Protein AF-A0A8H4QYK4-F1 (afdb_monomer_lite)

Structure (mmCIF, N/CA/C/O backbone):
data_AF-A0A8H4QYK4-F1
#
_entry.id   AF-A0A8H4QYK4-F1
#
loop_
_atom_site.group_PDB
_atom_site.id
_atom_site.type_symbol
_atom_site.label_atom_id
_atom_site.label_alt_id
_atom_site.label_comp_id
_atom_site.label_asym_id
_atom_site.label_entity_id
_atom_site.label_seq_id
_atom_site.pdbx_PDB_ins_code
_atom_site.Cartn_x
_atom_site.Cartn_y
_atom_site.Cartn_z
_atom_site.occupancy
_atom_site.B_iso_or_equiv
_atom_site.auth_seq_id
_atom_site.auth_comp_id
_atom_site.auth_asym_id
_atom_site.auth_atom_id
_atom_site.pdbx_PDB_model_num
ATOM 1 N N . MET A 1 1 ? 10.053 42.965 -12.849 1.00 41.22 1 MET A N 1
ATOM 2 C CA . MET A 1 1 ? 11.506 42.683 -12.877 1.00 41.22 1 MET A CA 1
ATOM 3 C C . MET A 1 1 ? 11.772 41.627 -13.941 1.00 41.22 1 MET A C 1
ATOM 5 O O . MET A 1 1 ? 11.514 40.454 -13.710 1.00 41.22 1 MET A O 1
ATOM 9 N N . ALA A 1 2 ? 12.168 42.058 -15.140 1.00 39.22 2 ALA A N 1
ATOM 10 C CA . ALA A 1 2 ? 12.397 41.191 -16.293 1.00 39.22 2 ALA A CA 1
ATOM 11 C C . ALA A 1 2 ? 13.896 40.881 -16.414 1.00 39.22 2 ALA A C 1
ATOM 13 O O . ALA A 1 2 ? 14.722 41.792 -16.437 1.00 39.22 2 ALA A O 1
ATOM 14 N N . ARG A 1 3 ? 14.243 39.590 -16.448 1.00 39.56 3 ARG A N 1
ATOM 15 C CA . ARG A 1 3 ? 15.618 39.102 -16.603 1.00 39.56 3 ARG A CA 1
ATOM 16 C C . ARG A 1 3 ? 16.115 39.411 -18.020 1.00 39.56 3 ARG A C 1
ATOM 18 O O . ARG A 1 3 ? 15.542 38.942 -18.999 1.00 39.56 3 ARG A O 1
ATOM 25 N N . SER A 1 4 ? 17.180 40.206 -18.085 1.00 35.50 4 SER A N 1
ATOM 26 C CA . SER A 1 4 ? 17.978 40.500 -19.276 1.00 35.50 4 SER A CA 1
ATOM 27 C C . SER A 1 4 ? 18.425 39.207 -19.974 1.00 35.50 4 SER A C 1
ATOM 29 O O . SER A 1 4 ? 19.002 38.322 -19.340 1.00 35.50 4 SER A O 1
ATOM 31 N N . LYS A 1 5 ? 18.128 39.086 -21.274 1.00 42.72 5 LYS A N 1
ATOM 32 C CA . LYS A 1 5 ? 18.658 38.030 -22.148 1.00 42.72 5 LYS A CA 1
ATOM 33 C C . LYS A 1 5 ? 20.103 38.380 -22.512 1.00 42.72 5 LYS A C 1
ATOM 35 O O . LYS A 1 5 ? 20.353 39.452 -23.054 1.00 42.72 5 LYS A O 1
ATOM 40 N N . ALA A 1 6 ? 21.028 37.463 -22.237 1.00 49.03 6 ALA A N 1
ATOM 41 C CA . ALA A 1 6 ? 22.419 37.547 -22.677 1.00 49.03 6 ALA A CA 1
ATOM 42 C C . ALA A 1 6 ? 22.519 37.626 -24.219 1.00 49.03 6 ALA A C 1
ATOM 44 O O . ALA A 1 6 ? 21.673 37.045 -24.911 1.00 49.03 6 ALA A O 1
ATOM 45 N N . PRO A 1 7 ? 23.527 38.326 -24.774 1.00 43.66 7 PRO A N 1
ATOM 46 C CA . PRO A 1 7 ? 23.655 38.502 -26.212 1.00 43.66 7 PRO A CA 1
ATOM 47 C C . PRO A 1 7 ? 24.101 37.193 -26.874 1.00 43.66 7 PRO A C 1
ATOM 49 O O . PRO A 1 7 ? 25.008 36.511 -26.400 1.00 43.66 7 PRO A O 1
ATOM 52 N N . LYS A 1 8 ? 23.441 36.844 -27.984 1.00 43.12 8 LYS A N 1
ATOM 53 C CA . LYS A 1 8 ? 23.870 35.761 -28.878 1.00 43.12 8 LYS A CA 1
ATOM 54 C C . LYS A 1 8 ? 25.282 36.065 -29.406 1.00 43.12 8 LYS A C 1
ATOM 56 O O . LYS A 1 8 ? 25.520 37.211 -29.786 1.00 43.12 8 LYS A O 1
ATOM 61 N N . PRO A 1 9 ? 26.183 35.072 -29.510 1.00 40.69 9 PRO A N 1
ATOM 62 C CA . PRO A 1 9 ? 27.437 35.260 -30.221 1.00 40.69 9 PRO A CA 1
ATOM 63 C C . PRO A 1 9 ? 27.135 35.486 -31.706 1.00 40.69 9 PRO A C 1
ATOM 65 O O . PRO A 1 9 ? 26.530 34.643 -32.369 1.00 40.69 9 PRO A O 1
ATOM 68 N N . SER A 1 10 ? 27.512 36.662 -32.203 1.00 44.22 10 SER A N 1
ATOM 69 C CA . SER A 1 10 ? 27.479 37.013 -33.618 1.00 44.22 10 SER A CA 1
ATOM 70 C C . SER A 1 10 ? 28.557 36.222 -34.355 1.00 44.22 10 SER A C 1
ATOM 72 O O . SER A 1 10 ? 29.749 36.415 -34.114 1.00 44.22 10 SER A O 1
ATOM 74 N N . ILE A 1 11 ? 28.135 35.333 -35.248 1.00 50.97 11 ILE A N 1
ATOM 75 C CA . ILE A 1 11 ? 29.013 34.719 -36.244 1.00 50.97 11 ILE A CA 1
ATOM 76 C C . ILE A 1 11 ? 29.298 35.800 -37.303 1.00 50.97 11 ILE A C 1
ATOM 78 O O . ILE A 1 11 ? 28.351 36.476 -37.712 1.00 50.97 11 ILE A O 1
ATOM 82 N N . PRO A 1 12 ? 30.554 36.012 -37.730 1.00 51.12 12 PRO A N 1
ATOM 83 C CA . PRO A 1 12 ? 30.848 36.927 -38.826 1.00 51.12 12 PRO A CA 1
ATOM 84 C C . PRO A 1 12 ? 30.167 36.436 -40.111 1.00 51.12 12 PRO A C 1
ATOM 86 O O . PRO A 1 12 ? 30.345 35.286 -40.510 1.00 51.12 12 PRO A O 1
ATOM 89 N N . GLU A 1 13 ? 29.371 37.304 -40.738 1.00 47.78 13 GLU A N 1
ATOM 90 C CA . GLU A 1 13 ? 28.798 37.048 -42.062 1.00 47.78 13 GLU A CA 1
ATOM 91 C C . GLU A 1 13 ? 29.928 36.821 -43.083 1.00 47.78 13 GLU A C 1
ATOM 93 O O . GLU A 1 13 ? 30.928 37.551 -43.058 1.00 47.78 13 GLU A O 1
ATOM 98 N N . PRO A 1 14 ? 29.809 35.821 -43.977 1.00 45.78 14 PRO A N 1
ATOM 99 C CA . PRO A 1 14 ? 30.818 35.592 -44.993 1.00 45.78 14 PRO A CA 1
ATOM 100 C C . PRO A 1 14 ? 30.799 36.758 -45.981 1.00 45.78 14 PRO A C 1
ATOM 102 O O . PRO A 1 14 ? 29.770 37.066 -46.584 1.00 45.78 14 PRO A O 1
ATOM 105 N N . LYS A 1 15 ? 31.950 37.416 -46.144 1.00 46.62 15 LYS A N 1
ATOM 106 C CA . LYS A 1 15 ? 32.156 38.397 -47.211 1.00 46.62 15 LYS A CA 1
ATOM 107 C C . LYS A 1 15 ? 32.054 37.685 -48.560 1.00 46.62 15 LYS A C 1
ATOM 109 O O . LYS A 1 15 ? 32.617 36.611 -48.743 1.00 46.62 15 LYS A O 1
ATOM 114 N N . ALA A 1 16 ? 31.326 38.300 -49.481 1.00 49.97 16 ALA A N 1
ATOM 115 C CA . ALA A 1 16 ? 30.835 37.703 -50.718 1.00 49.97 16 ALA A CA 1
ATOM 116 C C . ALA A 1 16 ? 31.882 37.481 -51.835 1.00 49.97 16 ALA A C 1
ATOM 118 O O . ALA A 1 16 ? 31.474 37.298 -52.974 1.00 49.97 16 ALA A O 1
ATOM 119 N N . ASP A 1 17 ? 33.190 37.454 -51.545 1.00 50.56 17 ASP A N 1
ATOM 120 C CA . ASP A 1 17 ? 34.243 37.449 -52.582 1.00 50.56 17 ASP A CA 1
ATOM 121 C C . ASP A 1 17 ? 35.418 36.477 -52.320 1.00 50.56 17 ASP A C 1
ATOM 123 O O . ASP A 1 17 ? 36.526 36.710 -52.796 1.00 50.56 17 ASP A O 1
ATOM 127 N N . ASP A 1 18 ? 35.204 35.361 -51.611 1.00 50.53 18 ASP A N 1
ATOM 128 C CA . ASP A 1 18 ? 36.202 34.278 -51.517 1.00 50.53 18 ASP A CA 1
ATOM 129 C C . ASP A 1 18 ? 35.752 33.042 -52.325 1.00 50.53 18 ASP A C 1
ATOM 131 O O . ASP A 1 18 ? 34.575 32.669 -52.276 1.00 50.53 18 ASP A O 1
ATOM 135 N N . PRO A 1 19 ? 36.644 32.382 -53.093 1.00 49.47 19 PRO A N 1
ATOM 136 C CA . PRO A 1 19 ? 36.258 31.321 -54.017 1.00 49.47 19 PRO A CA 1
ATOM 137 C C . PRO A 1 19 ? 35.654 30.127 -53.261 1.00 49.47 19 PRO A C 1
ATOM 139 O O . PRO A 1 19 ? 36.342 29.401 -52.547 1.00 49.47 19 PRO A O 1
ATOM 142 N N . LEU A 1 20 ? 34.355 29.906 -53.479 1.00 54.53 20 LEU A N 1
ATOM 143 C CA . LEU A 1 20 ? 33.480 28.883 -52.878 1.00 54.53 20 LEU A CA 1
ATOM 144 C C . LEU A 1 20 ? 33.893 27.411 -53.132 1.00 54.53 20 LEU A C 1
ATOM 146 O O . LEU A 1 20 ? 33.142 26.500 -52.802 1.00 54.53 20 LEU A O 1
ATOM 150 N N . PHE A 1 21 ? 35.072 27.150 -53.707 1.00 53.03 21 PHE A N 1
ATOM 151 C CA . PHE A 1 21 ? 35.500 25.822 -54.167 1.00 53.03 21 PHE A CA 1
ATOM 152 C C . PHE A 1 21 ? 36.972 25.502 -53.856 1.00 53.03 21 PHE A C 1
ATOM 154 O O . PHE A 1 21 ? 37.704 25.004 -54.709 1.00 53.03 21 PHE A O 1
ATOM 161 N N . THR A 1 22 ? 37.438 25.762 -52.636 1.00 66.31 22 THR A N 1
ATOM 162 C CA . THR A 1 22 ? 38.703 25.192 -52.138 1.00 66.31 22 THR A CA 1
ATOM 163 C C . THR A 1 22 ? 38.428 23.985 -51.243 1.00 66.31 22 THR A C 1
ATOM 165 O O . THR A 1 22 ? 37.544 24.009 -50.386 1.00 66.31 22 THR A O 1
ATOM 168 N N . GLN A 1 23 ? 39.196 22.909 -51.440 1.00 69.31 23 GLN A N 1
ATOM 169 C CA . GLN A 1 23 ? 39.072 21.639 -50.708 1.00 69.31 23 GLN A CA 1
ATOM 170 C C . GLN A 1 23 ? 39.085 21.831 -49.178 1.00 69.31 23 GLN A C 1
ATOM 172 O O . GLN A 1 23 ? 38.348 21.163 -48.457 1.00 69.31 23 GLN A O 1
ATOM 177 N N . GLU A 1 24 ? 39.842 22.814 -48.685 1.00 73.62 24 GLU A N 1
ATOM 178 C CA . GLU A 1 24 ? 39.927 23.150 -47.259 1.00 73.62 24 GLU A CA 1
ATOM 179 C C . GLU A 1 24 ? 38.617 23.692 -46.660 1.00 73.62 24 GLU A C 1
ATOM 181 O O . GLU A 1 24 ? 38.326 23.433 -45.489 1.00 73.62 24 GLU A O 1
ATOM 186 N N . ASN A 1 25 ? 37.808 24.421 -47.437 1.00 71.75 25 ASN A N 1
ATOM 187 C CA . ASN A 1 25 ? 36.518 24.938 -46.971 1.00 71.75 25 ASN A CA 1
ATOM 188 C C . ASN A 1 25 ? 35.479 23.813 -46.869 1.00 71.75 25 ASN A C 1
ATOM 190 O O . ASN A 1 25 ? 34.761 23.746 -45.871 1.00 71.75 25 ASN A O 1
ATOM 194 N N . PHE A 1 26 ? 35.488 22.863 -47.812 1.00 75.81 26 PHE A N 1
ATOM 195 C CA . PHE A 1 26 ? 34.673 21.648 -47.722 1.00 75.81 26 PHE A CA 1
ATOM 196 C C . PHE A 1 26 ? 35.074 20.769 -46.537 1.00 75.81 26 PHE A C 1
ATOM 198 O O . PHE A 1 26 ? 34.210 20.271 -45.823 1.00 75.81 26 PHE A O 1
ATOM 205 N N . GLU A 1 27 ? 36.371 20.599 -46.266 1.00 79.69 27 GLU A N 1
ATOM 206 C CA . GLU A 1 27 ? 36.822 19.829 -45.102 1.00 79.69 27 GLU A CA 1
ATOM 207 C C . GLU A 1 27 ? 36.423 20.480 -43.772 1.00 79.69 27 GLU A C 1
ATOM 209 O O . GLU A 1 27 ? 36.066 19.776 -42.822 1.00 79.69 27 GLU A O 1
ATOM 214 N N . LYS A 1 28 ? 36.457 21.816 -43.685 1.00 79.69 28 LYS A N 1
ATOM 215 C CA . LYS A 1 28 ? 35.982 22.552 -42.503 1.00 79.69 28 LYS A CA 1
ATOM 216 C C . LYS A 1 28 ? 34.470 22.440 -42.334 1.00 79.69 28 LYS A C 1
ATOM 218 O O . LYS A 1 28 ? 34.018 22.195 -41.217 1.00 79.69 28 LYS A O 1
ATOM 223 N N . GLU A 1 29 ? 33.701 22.559 -43.413 1.00 77.12 29 GLU A N 1
ATOM 224 C CA . GLU A 1 29 ? 32.245 22.412 -43.379 1.00 77.12 29 GLU A CA 1
ATOM 225 C C . GLU A 1 29 ? 31.829 20.976 -43.032 1.00 77.12 29 GLU A C 1
ATOM 227 O O . GLU A 1 29 ? 30.993 20.777 -42.155 1.00 77.12 29 GLU A O 1
ATOM 232 N N . LEU A 1 30 ? 32.484 19.960 -43.602 1.00 79.06 30 LEU A N 1
ATOM 233 C CA . LEU A 1 30 ? 32.254 18.554 -43.258 1.00 79.06 30 LEU A CA 1
ATOM 234 C C . LEU A 1 30 ? 32.609 18.251 -41.801 1.00 79.06 30 LEU A C 1
ATOM 236 O O . LEU A 1 30 ? 31.862 17.541 -41.133 1.00 79.06 30 LEU A O 1
ATOM 240 N N . LYS A 1 31 ? 33.709 18.806 -41.274 1.00 81.06 31 LYS A N 1
ATOM 241 C CA . LYS A 1 31 ? 34.058 18.672 -39.850 1.00 81.06 31 LYS A CA 1
ATOM 242 C C . LYS A 1 31 ? 33.040 19.368 -38.947 1.00 81.06 31 LYS A C 1
ATOM 244 O O . LYS A 1 31 ? 32.688 18.794 -37.921 1.00 81.06 31 LYS A O 1
ATOM 249 N N . ALA A 1 32 ? 32.541 20.545 -39.329 1.00 81.00 32 ALA A N 1
ATOM 250 C CA . ALA A 1 32 ? 31.518 21.276 -38.579 1.00 81.00 32 ALA A CA 1
ATOM 251 C C . ALA A 1 32 ? 30.142 20.582 -38.625 1.00 81.00 32 ALA A C 1
ATOM 253 O O . ALA A 1 32 ? 29.430 20.526 -37.623 1.00 81.00 32 ALA A O 1
ATOM 254 N N . LEU A 1 33 ? 29.771 19.999 -39.767 1.00 78.12 33 LEU A N 1
ATOM 255 C CA . LEU A 1 33 ? 28.561 19.191 -39.914 1.00 78.12 33 LEU A CA 1
ATOM 256 C C . LEU A 1 33 ? 28.686 17.864 -39.162 1.00 78.12 33 LEU A C 1
ATOM 258 O O . LEU A 1 33 ? 27.735 17.457 -38.505 1.00 78.12 33 LEU A O 1
ATOM 262 N N . ALA A 1 34 ? 29.857 17.224 -39.184 1.00 75.06 34 ALA A N 1
ATOM 263 C CA . ALA A 1 34 ? 30.127 16.014 -38.414 1.00 75.06 34 ALA A CA 1
ATOM 264 C C . ALA A 1 34 ? 30.137 16.283 -36.903 1.00 75.06 34 ALA A C 1
ATOM 266 O O . ALA A 1 34 ? 29.598 15.479 -36.147 1.00 75.06 34 ALA A O 1
ATOM 267 N N . SER A 1 35 ? 30.697 17.410 -36.445 1.00 71.56 35 SER A N 1
ATOM 268 C CA . SER A 1 35 ? 30.651 17.792 -35.030 1.00 71.56 35 SER A CA 1
ATOM 269 C C . SER A 1 35 ? 29.225 18.111 -34.590 1.00 71.56 35 SER A C 1
ATOM 271 O O . SER A 1 35 ? 28.793 17.610 -33.558 1.00 71.56 35 SER A O 1
ATOM 273 N N . LYS A 1 36 ? 28.460 18.847 -35.406 1.00 70.69 36 LYS A N 1
ATOM 274 C CA . LYS A 1 36 ? 27.049 19.145 -35.131 1.00 70.69 36 LYS A CA 1
ATOM 275 C C . LYS A 1 36 ? 26.182 17.884 -35.144 1.00 70.69 36 LYS A C 1
ATOM 277 O O . LYS A 1 36 ? 25.372 17.696 -34.244 1.00 70.69 36 LYS A O 1
ATOM 282 N N . ALA A 1 37 ? 26.395 16.983 -36.102 1.00 67.75 37 ALA A N 1
ATOM 283 C CA . ALA A 1 37 ? 25.721 15.689 -36.147 1.00 67.75 37 ALA A CA 1
ATOM 284 C C . ALA A 1 37 ? 26.088 14.825 -34.932 1.00 67.75 37 ALA A C 1
ATOM 286 O O . ALA A 1 37 ? 25.215 14.184 -34.355 1.00 67.75 37 ALA A O 1
ATOM 287 N N . LYS A 1 38 ? 27.352 14.837 -34.492 1.00 69.81 38 LYS A N 1
ATOM 288 C CA . LYS A 1 38 ? 27.809 14.106 -33.302 1.00 69.81 38 LYS A CA 1
ATOM 289 C C . LYS A 1 38 ? 27.215 14.670 -32.010 1.00 69.81 38 LYS A C 1
ATOM 291 O O . LYS A 1 38 ? 26.812 13.888 -31.155 1.00 69.81 38 LYS A O 1
ATOM 296 N N . GLU A 1 39 ? 27.125 15.990 -31.875 1.00 73.56 39 GLU A N 1
ATOM 297 C CA . GLU A 1 39 ? 26.475 16.649 -30.736 1.00 73.56 39 GLU A CA 1
ATOM 298 C C . GLU A 1 39 ? 24.965 16.391 -30.709 1.00 73.56 39 GLU A C 1
ATOM 300 O O . GLU A 1 39 ? 24.433 16.017 -29.665 1.00 73.56 39 GLU A O 1
ATOM 305 N N . GLU A 1 40 ? 24.275 16.504 -31.850 1.00 68.81 40 GLU A N 1
ATOM 306 C CA . GLU A 1 40 ? 22.848 16.166 -31.950 1.00 68.81 40 GLU A CA 1
ATOM 307 C C . GLU A 1 40 ? 22.593 14.677 -31.663 1.00 68.81 40 GLU A C 1
ATOM 309 O O . GLU A 1 40 ? 21.604 14.338 -31.013 1.00 68.81 40 GLU A O 1
ATOM 314 N N . THR A 1 41 ? 23.506 13.792 -32.076 1.00 79.31 41 THR A N 1
ATOM 315 C CA . THR A 1 41 ? 23.428 12.348 -31.798 1.00 79.31 41 THR A CA 1
ATOM 316 C C . THR A 1 41 ? 23.665 12.044 -30.319 1.00 79.31 41 THR A C 1
ATOM 318 O O . THR A 1 41 ? 22.892 11.302 -29.718 1.00 79.31 41 THR A O 1
ATOM 321 N N . TRP A 1 42 ? 24.685 12.648 -29.700 1.00 82.44 42 TRP A N 1
ATOM 322 C CA . TRP A 1 42 ? 24.981 12.447 -28.278 1.00 82.44 42 TRP A CA 1
ATOM 323 C C . TRP A 1 42 ? 23.896 13.037 -27.375 1.00 82.44 42 TRP A C 1
ATOM 325 O O . TRP A 1 42 ? 23.488 12.397 -26.409 1.00 82.44 42 TRP A O 1
ATOM 335 N N . GLY A 1 43 ? 23.385 14.226 -27.710 1.00 83.00 43 GLY A N 1
ATOM 336 C CA . GLY A 1 43 ? 22.289 14.859 -26.982 1.00 83.00 43 GLY A CA 1
ATOM 337 C C . GLY A 1 43 ? 21.017 14.013 -27.015 1.00 83.00 43 GLY A C 1
ATOM 338 O O . GLY A 1 43 ? 20.430 13.763 -25.965 1.00 83.00 43 GLY A O 1
ATOM 339 N N . ARG A 1 44 ? 20.623 13.509 -28.194 1.00 84.25 44 ARG A N 1
ATOM 340 C CA . ARG A 1 44 ? 19.465 12.608 -28.327 1.00 84.25 44 ARG A CA 1
ATOM 341 C C . ARG A 1 44 ? 19.661 11.308 -27.552 1.00 84.25 44 ARG A C 1
ATOM 343 O O . ARG A 1 44 ? 18.799 10.963 -26.747 1.00 84.25 44 ARG A O 1
ATOM 350 N N . TRP A 1 45 ? 20.816 10.666 -27.704 1.00 86.06 45 TRP A N 1
ATOM 351 C CA . TRP A 1 45 ? 21.166 9.463 -26.949 1.00 86.06 45 TRP A CA 1
ATOM 352 C C . TRP A 1 45 ? 21.072 9.694 -25.433 1.00 86.06 45 TRP A C 1
ATOM 354 O O . TRP A 1 45 ? 20.368 8.966 -24.737 1.00 86.06 45 TRP A O 1
ATOM 364 N N . ALA A 1 46 ? 21.683 10.764 -24.914 1.00 87.44 46 ALA A N 1
ATOM 365 C CA . ALA A 1 46 ? 21.648 11.081 -23.488 1.00 87.44 46 ALA A CA 1
ATOM 366 C C . ALA A 1 46 ? 20.217 11.335 -22.990 1.00 87.44 46 ALA A C 1
ATOM 368 O O . ALA A 1 46 ? 19.856 10.893 -21.898 1.00 87.44 46 ALA A O 1
ATOM 369 N N . THR A 1 47 ? 19.380 12.007 -23.790 1.00 88.38 47 THR A N 1
ATOM 370 C CA . THR A 1 47 ? 17.969 12.213 -23.436 1.00 88.38 47 THR A CA 1
ATOM 371 C C . THR A 1 47 ? 17.167 10.916 -23.421 1.00 88.38 47 THR A C 1
ATOM 373 O O . THR A 1 47 ? 16.354 10.729 -22.520 1.00 88.38 47 THR A O 1
ATOM 376 N N . GLU A 1 48 ? 17.403 9.999 -24.359 1.00 87.88 48 GLU A N 1
ATOM 377 C CA . GLU A 1 48 ? 16.726 8.699 -24.398 1.00 87.88 48 GLU A CA 1
ATOM 378 C C . GLU A 1 48 ? 17.111 7.840 -23.190 1.00 87.88 48 GLU A C 1
ATOM 380 O O . GLU A 1 48 ? 16.228 7.354 -22.480 1.00 87.88 48 GLU A O 1
ATOM 385 N N . GLN A 1 49 ? 18.407 7.754 -22.875 1.00 88.38 49 GLN A N 1
ATOM 386 C CA . GLN A 1 49 ? 18.898 7.041 -21.692 1.00 88.38 49 GLN A CA 1
ATOM 387 C C . GLN A 1 49 ? 18.350 7.659 -20.393 1.00 88.38 49 GLN A C 1
ATOM 389 O O . GLN A 1 49 ? 17.881 6.945 -19.504 1.00 88.38 49 GLN A O 1
ATOM 394 N N . ALA A 1 50 ? 18.323 8.993 -20.289 1.00 90.25 50 ALA A N 1
ATOM 395 C CA . ALA A 1 50 ? 17.744 9.680 -19.136 1.00 90.25 50 ALA A CA 1
ATOM 396 C C . ALA A 1 50 ? 16.241 9.390 -18.984 1.00 90.25 50 ALA A C 1
ATOM 398 O O . ALA A 1 50 ? 15.771 9.145 -17.874 1.00 90.25 50 ALA A O 1
ATOM 399 N N . LEU A 1 51 ? 15.480 9.369 -20.083 1.00 91.75 51 LEU A N 1
ATOM 400 C CA . LEU A 1 51 ? 14.054 9.038 -20.057 1.00 91.75 51 LEU A CA 1
ATOM 401 C C . LEU A 1 51 ? 13.803 7.591 -19.615 1.00 91.75 51 LEU A C 1
ATOM 403 O O . LEU A 1 51 ? 12.858 7.345 -18.862 1.00 91.75 51 LEU A O 1
ATOM 407 N N . VAL A 1 52 ? 14.635 6.645 -20.055 1.00 91.38 52 VAL A N 1
ATOM 408 C CA . VAL A 1 52 ? 14.581 5.238 -19.629 1.00 91.38 52 VAL A CA 1
ATOM 409 C C . VAL A 1 52 ? 14.828 5.114 -18.121 1.00 91.38 52 VAL A C 1
ATOM 411 O O . VAL A 1 52 ? 14.043 4.472 -17.414 1.00 91.38 52 VAL A O 1
ATOM 414 N N . LEU A 1 53 ? 15.849 5.803 -17.602 1.00 92.75 53 LEU A N 1
ATOM 415 C CA . LEU A 1 53 ? 16.158 5.822 -16.171 1.00 92.75 53 LEU A CA 1
ATOM 416 C C . LEU A 1 53 ? 15.050 6.483 -15.345 1.00 92.75 53 LEU A C 1
ATOM 418 O O . LEU A 1 53 ? 14.638 5.921 -14.334 1.00 92.75 53 LEU A O 1
ATOM 422 N N . ILE A 1 54 ? 14.515 7.627 -15.784 1.00 94.44 54 ILE A N 1
ATOM 423 C CA . ILE A 1 54 ? 13.424 8.326 -15.086 1.00 94.44 54 ILE A CA 1
ATOM 424 C C . ILE A 1 54 ? 12.174 7.445 -15.011 1.00 94.44 54 ILE A C 1
ATOM 426 O O . ILE A 1 54 ? 11.557 7.345 -13.949 1.00 94.44 54 ILE A O 1
ATOM 430 N N . LYS A 1 55 ? 11.799 6.778 -16.110 1.00 94.25 55 LYS A N 1
ATOM 431 C CA . LYS A 1 55 ? 10.643 5.866 -16.130 1.00 94.25 55 LYS A CA 1
ATOM 432 C C . LYS A 1 55 ? 10.831 4.694 -15.171 1.00 94.25 55 LYS A C 1
ATOM 434 O O . LYS A 1 55 ? 9.926 4.400 -14.392 1.00 94.25 55 LYS A O 1
ATOM 439 N N . SER A 1 56 ? 12.005 4.068 -15.205 1.00 94.62 56 SER A N 1
ATOM 440 C CA . SER A 1 56 ? 12.350 2.934 -14.341 1.00 94.62 56 SER A CA 1
ATOM 441 C C . SER A 1 56 ? 12.372 3.336 -12.867 1.00 94.62 56 SER A C 1
ATOM 443 O O . SER A 1 56 ? 11.740 2.686 -12.037 1.00 94.62 56 SER A O 1
ATOM 445 N N . ALA A 1 57 ? 13.017 4.461 -12.550 1.00 96.00 57 ALA A N 1
ATOM 446 C CA . ALA A 1 57 ? 13.059 5.019 -11.204 1.00 96.00 57 ALA A CA 1
ATOM 447 C C . ALA A 1 57 ? 11.657 5.375 -10.696 1.00 96.00 57 ALA A C 1
ATOM 449 O O . ALA A 1 57 ? 11.329 5.076 -9.555 1.00 96.00 57 ALA A O 1
ATOM 450 N N . THR A 1 58 ? 10.800 5.955 -11.542 1.00 96.31 58 THR A N 1
ATOM 451 C CA . THR A 1 58 ? 9.417 6.287 -11.166 1.00 96.31 58 THR A CA 1
ATOM 452 C C . THR A 1 58 ? 8.626 5.030 -10.811 1.00 96.31 58 THR A C 1
ATOM 454 O O . THR A 1 58 ? 8.016 4.981 -9.747 1.00 96.31 58 THR A O 1
ATOM 457 N N . LEU A 1 59 ? 8.666 3.992 -11.655 1.00 96.38 59 LEU A N 1
ATOM 458 C CA . LEU A 1 59 ? 7.968 2.728 -11.391 1.00 96.38 59 LEU A CA 1
ATOM 459 C C . LEU A 1 59 ? 8.448 2.050 -10.105 1.00 96.38 59 LEU A C 1
ATOM 461 O O . LEU A 1 59 ? 7.624 1.618 -9.299 1.00 96.38 59 LEU A O 1
ATOM 465 N N . LEU A 1 60 ? 9.766 1.975 -9.901 1.00 97.12 60 LEU A N 1
ATOM 466 C CA . LEU A 1 60 ? 10.338 1.368 -8.699 1.00 97.12 60 LEU A CA 1
ATOM 467 C C . LEU A 1 60 ? 10.008 2.175 -7.444 1.00 97.12 60 LEU A C 1
ATOM 469 O O . LEU A 1 60 ? 9.650 1.575 -6.438 1.00 97.12 60 LEU A O 1
ATOM 473 N N . SER A 1 61 ? 10.060 3.507 -7.508 1.00 97.81 61 SER A N 1
ATOM 474 C CA . SER A 1 61 ? 9.666 4.371 -6.392 1.00 97.81 61 SER A CA 1
ATOM 475 C C . SER A 1 61 ? 8.193 4.195 -6.036 1.00 97.81 61 SER A C 1
ATOM 477 O O . SER A 1 61 ? 7.868 4.054 -4.862 1.00 97.81 61 SER A O 1
ATOM 479 N N . LEU A 1 62 ? 7.294 4.144 -7.026 1.00 97.94 62 LEU A N 1
ATOM 480 C CA . LEU A 1 62 ? 5.869 3.910 -6.772 1.00 97.94 62 LEU A CA 1
ATOM 481 C C . LEU A 1 62 ? 5.627 2.548 -6.123 1.00 97.94 62 LEU A C 1
ATOM 483 O O . LEU A 1 62 ? 4.856 2.461 -5.171 1.00 97.94 62 LEU A O 1
ATOM 487 N N . ALA A 1 63 ? 6.285 1.497 -6.613 1.00 97.81 63 ALA A N 1
ATOM 488 C CA . ALA A 1 63 ? 6.187 0.166 -6.026 1.00 97.81 63 ALA A CA 1
ATOM 489 C C . ALA A 1 63 ? 6.754 0.132 -4.596 1.00 97.81 63 ALA A C 1
ATOM 491 O O . ALA A 1 63 ? 6.124 -0.438 -3.711 1.00 97.81 63 ALA A O 1
ATOM 492 N N . ALA A 1 64 ? 7.889 0.792 -4.358 1.00 98.06 64 ALA A N 1
ATOM 493 C CA . ALA A 1 64 ? 8.537 0.865 -3.052 1.00 98.06 64 ALA A CA 1
ATOM 494 C C . ALA A 1 64 ? 7.684 1.600 -2.012 1.00 98.06 64 ALA A C 1
ATOM 496 O O . ALA A 1 64 ? 7.526 1.113 -0.896 1.00 98.06 64 ALA A O 1
ATOM 497 N N . ILE A 1 65 ? 7.070 2.728 -2.384 1.00 98.06 65 ILE A N 1
ATOM 498 C CA . ILE A 1 65 ? 6.132 3.439 -1.503 1.00 98.06 65 ILE A CA 1
ATOM 499 C C . ILE A 1 65 ? 4.921 2.543 -1.204 1.00 98.06 65 ILE A C 1
ATOM 501 O O . ILE A 1 65 ? 4.509 2.432 -0.051 1.00 98.06 65 ILE A O 1
ATOM 505 N N . TYR A 1 66 ? 4.381 1.856 -2.219 1.00 97.75 66 TYR A N 1
ATOM 506 C CA . TYR A 1 66 ? 3.257 0.933 -2.033 1.00 97.75 66 TYR A CA 1
ATOM 507 C C . TYR A 1 66 ? 3.610 -0.231 -1.090 1.00 97.75 66 TYR A C 1
ATOM 509 O O . TYR A 1 66 ? 2.749 -0.680 -0.343 1.00 97.75 66 TYR A O 1
ATOM 517 N N . SER A 1 67 ? 4.870 -0.677 -1.062 1.00 97.50 67 SER A N 1
ATOM 518 C CA . SER A 1 67 ?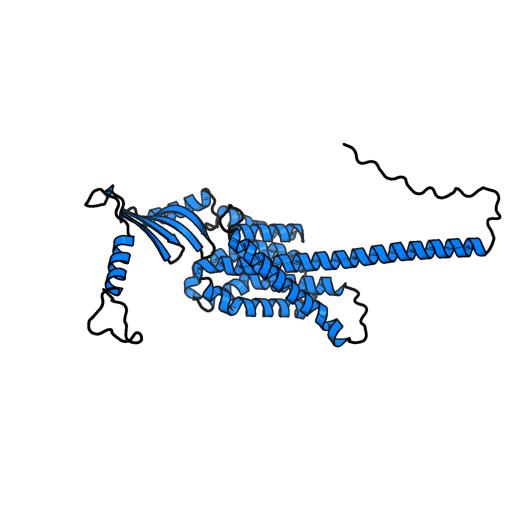 5.379 -1.683 -0.115 1.00 97.50 67 SER A CA 1
ATOM 519 C C . SER A 1 67 ? 5.071 -1.323 1.338 1.00 97.50 67 SER A C 1
ATOM 521 O O . SER A 1 67 ? 4.450 -2.099 2.068 1.00 97.50 67 SER A O 1
ATOM 523 N N . ASN A 1 68 ? 5.418 -0.095 1.730 1.00 96.81 68 ASN A N 1
ATOM 524 C CA . ASN A 1 68 ? 5.163 0.411 3.078 1.00 96.81 68 ASN A CA 1
ATOM 525 C C . ASN A 1 68 ? 3.667 0.598 3.333 1.00 96.81 68 ASN A C 1
ATOM 527 O O . ASN A 1 68 ? 3.168 0.229 4.394 1.00 96.81 68 ASN A O 1
ATOM 531 N N . VAL A 1 69 ? 2.928 1.109 2.343 1.00 96.25 69 VAL A N 1
ATOM 532 C CA . VAL A 1 69 ? 1.469 1.278 2.437 1.00 96.25 69 VAL A CA 1
ATOM 533 C C . VAL A 1 69 ? 0.759 -0.071 2.600 1.00 96.25 69 VAL A C 1
ATOM 535 O O . VAL A 1 69 ? -0.199 -0.160 3.366 1.00 96.25 69 VAL A O 1
ATOM 538 N N . SER A 1 70 ? 1.247 -1.134 1.956 1.00 96.44 70 SER A N 1
ATOM 539 C CA . SER A 1 70 ? 0.728 -2.500 2.097 1.00 96.44 70 SER A CA 1
ATOM 540 C C . SER A 1 70 ? 0.857 -2.995 3.540 1.00 96.44 70 SER A C 1
ATOM 542 O O . SER A 1 70 ? -0.144 -3.375 4.151 1.00 96.44 70 SER A O 1
ATOM 544 N N . GLN A 1 71 ? 2.053 -2.902 4.137 1.00 94.31 71 GLN A N 1
ATOM 545 C CA . GLN A 1 71 ? 2.253 -3.277 5.545 1.00 94.31 71 GLN A CA 1
ATOM 546 C C . GLN A 1 71 ? 1.418 -2.425 6.497 1.00 94.31 71 GLN A C 1
ATOM 548 O O . GLN A 1 71 ? 0.781 -2.944 7.416 1.00 94.31 71 GLN A O 1
ATOM 553 N N . LEU A 1 72 ? 1.397 -1.115 6.260 1.00 93.12 72 LEU A N 1
ATOM 554 C CA . LEU A 1 72 ? 0.622 -0.177 7.051 1.00 93.12 72 LEU A CA 1
ATOM 555 C C . LEU A 1 72 ? -0.874 -0.520 7.001 1.00 93.12 72 LEU A C 1
ATOM 557 O O . LEU A 1 72 ? -1.558 -0.422 8.014 1.00 93.12 72 LEU A O 1
ATOM 561 N N . THR A 1 73 ? -1.391 -0.962 5.856 1.00 93.88 73 THR A N 1
ATOM 562 C CA . THR A 1 73 ? -2.808 -1.323 5.691 1.00 93.88 73 THR A CA 1
ATOM 563 C C . THR A 1 73 ? -3.167 -2.642 6.380 1.00 93.88 73 THR A C 1
ATOM 565 O O . THR A 1 73 ? -4.314 -2.846 6.770 1.00 93.88 73 THR A O 1
ATOM 568 N N . LEU A 1 74 ? -2.181 -3.510 6.611 1.00 92.62 74 LEU A N 1
ATOM 569 C CA . LEU A 1 74 ? -2.335 -4.761 7.358 1.00 92.62 74 LEU A CA 1
ATOM 570 C C . LEU A 1 74 ? -2.210 -4.588 8.878 1.00 92.62 74 LEU A C 1
ATOM 572 O O . LEU A 1 74 ? -2.730 -5.426 9.624 1.00 92.62 74 LEU A O 1
ATOM 576 N N . SER A 1 75 ? -1.550 -3.519 9.340 1.00 88.69 75 SER A N 1
ATOM 577 C CA . SER A 1 75 ? -1.274 -3.306 10.764 1.00 88.69 75 SER A CA 1
ATOM 578 C C . SER A 1 75 ? -2.520 -3.282 11.660 1.00 88.69 75 SER A C 1
ATOM 580 O O . SER A 1 75 ? -2.447 -3.912 12.714 1.00 88.69 75 SER A O 1
ATOM 582 N N . PRO A 1 76 ? -3.684 -2.731 11.254 1.00 88.06 76 PRO A N 1
ATOM 583 C CA . PRO A 1 76 ? -4.841 -2.681 12.147 1.00 88.06 76 PRO A CA 1
ATOM 584 C C . PRO A 1 76 ? -5.514 -4.029 12.422 1.00 88.06 76 PRO A C 1
ATOM 586 O O . PRO A 1 76 ? -6.328 -4.148 13.333 1.00 88.06 76 PRO A O 1
ATOM 589 N N . ILE A 1 77 ? -5.232 -5.037 11.593 1.00 88.69 77 ILE A N 1
ATOM 590 C CA . ILE A 1 77 ? -5.886 -6.352 11.656 1.00 88.69 77 ILE A CA 1
ATOM 591 C C . ILE A 1 77 ? -4.946 -7.395 12.241 1.00 88.69 77 ILE A C 1
ATOM 593 O O . ILE A 1 77 ? -5.365 -8.243 13.024 1.00 88.69 77 ILE A O 1
ATOM 597 N N . TYR A 1 78 ? -3.679 -7.354 11.833 1.00 89.62 78 TYR A N 1
ATOM 598 C CA . TYR A 1 78 ? -2.698 -8.362 12.222 1.00 89.62 78 TYR A CA 1
ATOM 599 C C . TYR A 1 78 ? -1.617 -7.819 13.153 1.00 89.62 78 TYR A C 1
ATOM 601 O O . TYR A 1 78 ? -0.885 -8.607 13.738 1.00 89.62 78 TYR A O 1
ATOM 609 N N . GLY A 1 79 ? -1.502 -6.500 13.309 1.00 87.88 79 GLY A N 1
ATOM 610 C CA . GLY A 1 79 ? -0.369 -5.850 13.959 1.00 87.88 79 GLY A CA 1
ATOM 611 C C . GLY A 1 79 ? 0.832 -5.679 13.023 1.00 87.88 79 GLY A C 1
ATOM 612 O O . GLY A 1 79 ? 0.970 -6.357 12.002 1.00 87.88 79 GLY A O 1
ATOM 613 N N . SER A 1 80 ? 1.738 -4.771 13.387 1.00 85.81 80 SER A N 1
ATOM 614 C CA . SER A 1 80 ? 2.962 -4.491 12.619 1.00 85.81 80 SER A CA 1
ATOM 615 C C . SER A 1 80 ? 3.958 -5.656 12.635 1.00 85.81 80 SER A C 1
ATOM 617 O O . SER A 1 80 ? 4.630 -5.918 11.636 1.00 85.81 80 SER A O 1
ATOM 619 N N . ILE A 1 81 ? 4.038 -6.396 13.749 1.00 87.88 81 ILE A N 1
ATOM 620 C CA . ILE A 1 81 ? 4.961 -7.530 13.868 1.00 87.88 81 ILE A CA 1
ATOM 621 C C . ILE A 1 81 ? 4.545 -8.646 12.902 1.00 87.88 81 ILE A C 1
ATOM 623 O O . ILE A 1 81 ? 5.341 -8.956 12.020 1.00 87.88 81 ILE A O 1
ATOM 627 N N . PRO A 1 82 ? 3.323 -9.216 12.952 1.00 89.62 82 PRO A N 1
ATOM 628 C CA . PRO A 1 82 ? 2.972 -10.310 12.047 1.00 89.62 82 PRO A CA 1
ATOM 629 C C . PRO A 1 82 ? 2.956 -9.899 10.571 1.00 89.62 82 PRO A C 1
ATOM 631 O O . PRO A 1 82 ? 3.346 -10.696 9.718 1.00 89.62 82 PRO A O 1
ATOM 634 N N . ALA A 1 83 ? 2.594 -8.647 10.268 1.00 89.69 83 ALA A N 1
ATOM 635 C CA . ALA A 1 83 ? 2.638 -8.121 8.905 1.00 89.69 83 ALA A CA 1
ATOM 636 C C . ALA A 1 83 ? 4.059 -8.087 8.313 1.00 89.69 83 ALA A C 1
ATOM 638 O O . ALA A 1 83 ? 4.229 -8.327 7.121 1.00 89.69 83 ALA A O 1
ATOM 639 N N . SER A 1 84 ? 5.092 -7.853 9.128 1.00 90.81 84 SER A N 1
ATOM 640 C CA . SER A 1 84 ? 6.470 -7.690 8.643 1.00 90.81 84 SER A CA 1
ATOM 641 C C . SER A 1 84 ? 7.266 -8.999 8.506 1.00 90.81 84 SER A C 1
ATOM 643 O O . SER A 1 84 ? 8.204 -9.046 7.705 1.00 90.81 84 SER A O 1
ATOM 645 N N . ILE A 1 85 ? 6.885 -10.084 9.205 1.00 92.94 85 ILE A N 1
ATOM 646 C CA . ILE A 1 85 ? 7.654 -11.354 9.269 1.00 92.94 85 ILE A CA 1
ATOM 647 C C . ILE A 1 85 ? 8.013 -11.895 7.877 1.00 92.94 85 ILE A C 1
ATOM 649 O O . ILE A 1 85 ? 9.161 -12.268 7.614 1.00 92.94 85 ILE A O 1
ATOM 653 N N . TRP A 1 86 ? 7.022 -11.970 6.988 1.00 94.25 86 TRP A N 1
ATOM 654 C CA . TRP A 1 86 ? 7.175 -12.562 5.655 1.00 94.25 86 TRP A CA 1
ATOM 655 C C . TRP A 1 86 ? 7.248 -11.528 4.536 1.00 94.25 86 TRP A C 1
ATOM 657 O O . TRP A 1 86 ? 7.654 -11.877 3.427 1.00 94.25 86 TRP A O 1
ATOM 667 N N . HIS A 1 87 ? 6.926 -10.266 4.819 1.00 95.06 87 HIS A N 1
ATOM 668 C CA . HIS A 1 87 ? 6.824 -9.219 3.810 1.00 95.06 87 HIS A CA 1
ATOM 669 C C . HIS A 1 87 ? 8.123 -9.038 3.017 1.00 95.06 87 HIS A C 1
ATOM 671 O O . HIS A 1 87 ? 8.115 -9.127 1.795 1.00 95.06 87 HIS A O 1
ATOM 677 N N . SER A 1 88 ? 9.268 -8.885 3.694 1.00 94.56 88 SER A N 1
ATOM 678 C CA . SER A 1 88 ? 10.566 -8.685 3.023 1.00 94.56 88 SER A CA 1
ATOM 679 C C . SER A 1 88 ? 10.925 -9.843 2.076 1.00 94.56 88 SER A C 1
ATOM 681 O O . SER A 1 88 ? 11.393 -9.632 0.955 1.00 94.56 88 SER A O 1
ATOM 683 N N . LYS A 1 89 ? 10.631 -11.087 2.485 1.00 95.81 89 LYS A N 1
ATOM 684 C CA . LYS A 1 89 ? 10.827 -12.281 1.645 1.00 95.81 89 LYS A CA 1
ATOM 685 C C . LYS A 1 89 ? 9.861 -12.291 0.458 1.00 95.81 89 LYS A C 1
ATOM 687 O O . LYS A 1 89 ? 10.266 -12.648 -0.648 1.00 95.81 89 LYS A O 1
ATOM 692 N N . GLY A 1 90 ? 8.610 -11.885 0.678 1.00 96.50 90 GLY A N 1
ATOM 693 C CA . GLY A 1 90 ? 7.595 -11.736 -0.362 1.00 96.50 90 GLY A CA 1
ATOM 694 C C . GLY A 1 90 ? 7.979 -10.686 -1.402 1.00 96.50 90 GLY A C 1
ATOM 695 O O . GLY A 1 90 ? 7.974 -10.988 -2.591 1.00 96.50 90 GLY A O 1
ATOM 696 N N . VAL A 1 91 ? 8.434 -9.510 -0.964 1.00 97.50 91 VAL A N 1
ATOM 697 C CA . VAL A 1 91 ? 8.952 -8.431 -1.819 1.00 97.50 91 VAL A CA 1
ATOM 698 C C . VAL A 1 91 ? 10.128 -8.907 -2.661 1.00 97.50 91 VAL A C 1
ATOM 700 O O . VAL A 1 91 ? 10.110 -8.762 -3.881 1.00 97.50 91 VAL A O 1
ATOM 703 N N . MET A 1 92 ? 11.132 -9.531 -2.039 1.00 96.50 92 MET A N 1
ATOM 704 C CA . MET A 1 92 ? 12.288 -10.067 -2.761 1.00 96.50 92 MET A CA 1
ATOM 705 C C . MET A 1 92 ? 11.863 -11.100 -3.813 1.00 96.50 92 MET A C 1
ATOM 707 O O . MET A 1 92 ? 12.317 -11.045 -4.956 1.00 96.50 92 MET A O 1
ATOM 711 N N . THR A 1 93 ? 10.954 -12.007 -3.447 1.00 96.88 93 THR A N 1
ATOM 712 C CA . THR A 1 93 ? 10.421 -13.030 -4.356 1.00 96.88 93 THR A CA 1
ATOM 713 C C . THR A 1 93 ? 9.650 -12.394 -5.511 1.00 96.88 93 THR A C 1
ATOM 715 O O . THR A 1 93 ? 9.882 -12.739 -6.664 1.00 96.88 93 THR A O 1
ATOM 718 N N . ALA A 1 94 ? 8.776 -11.429 -5.234 1.00 97.31 94 ALA A N 1
ATOM 719 C CA . ALA A 1 94 ? 7.995 -10.716 -6.238 1.00 97.31 94 ALA A CA 1
ATOM 720 C C . ALA A 1 94 ? 8.882 -9.924 -7.212 1.00 97.31 94 ALA A C 1
ATOM 722 O O . ALA A 1 94 ? 8.687 -10.015 -8.423 1.00 97.31 94 ALA A O 1
ATOM 723 N N . CYS A 1 95 ? 9.899 -9.215 -6.712 1.00 96.62 95 CYS A N 1
ATOM 724 C CA . CYS A 1 95 ? 10.890 -8.534 -7.547 1.00 96.62 95 CYS A CA 1
ATOM 725 C C . CYS A 1 95 ? 11.653 -9.522 -8.437 1.00 96.62 95 CYS A C 1
ATOM 727 O O . CYS A 1 95 ? 11.772 -9.298 -9.642 1.00 96.62 95 CYS A O 1
ATOM 729 N N . PHE A 1 96 ? 12.124 -10.636 -7.865 1.00 95.44 96 PHE A N 1
ATOM 730 C CA . PHE A 1 96 ? 12.832 -11.677 -8.609 1.00 95.44 96 PHE A CA 1
ATOM 731 C C . PHE A 1 96 ? 11.958 -12.302 -9.704 1.00 95.44 96 PHE A C 1
ATOM 733 O O . PHE A 1 96 ? 12.409 -12.456 -10.841 1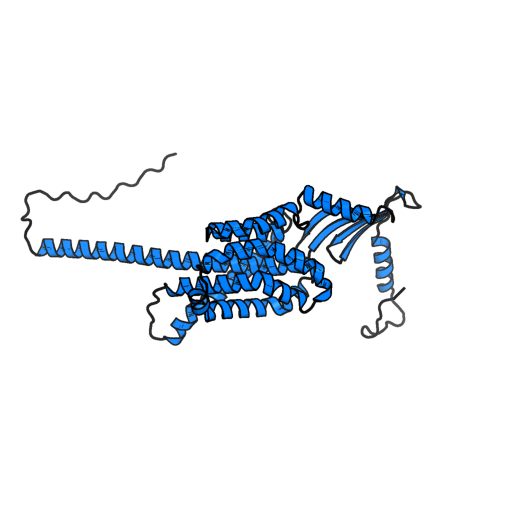.00 95.44 96 PHE A O 1
ATOM 740 N N . LEU A 1 97 ? 10.703 -12.631 -9.384 1.00 96.00 97 LEU A N 1
ATOM 741 C CA . LEU A 1 97 ? 9.743 -13.169 -10.345 1.00 96.00 97 LEU A CA 1
ATOM 742 C C . LEU A 1 97 ? 9.429 -12.149 -11.442 1.00 96.00 97 LEU A C 1
ATOM 744 O O . LEU A 1 97 ? 9.467 -12.493 -12.619 1.00 96.00 97 LEU A O 1
ATOM 748 N N . GLY A 1 98 ? 9.162 -10.894 -11.080 1.00 95.12 98 GLY A N 1
ATOM 749 C CA . GLY A 1 98 ? 8.889 -9.829 -12.042 1.00 95.12 98 GLY A CA 1
ATOM 750 C C . GLY A 1 98 ? 10.039 -9.632 -13.024 1.00 95.12 98 GLY A C 1
ATOM 751 O O . GLY A 1 98 ? 9.812 -9.588 -14.233 1.00 95.12 98 GLY A O 1
ATOM 752 N N . TRP A 1 99 ? 11.270 -9.599 -12.514 1.00 93.31 99 TRP A N 1
ATOM 753 C CA . TRP A 1 99 ? 12.468 -9.500 -13.341 1.00 93.31 99 TRP A CA 1
ATOM 754 C C . TRP A 1 99 ? 12.635 -10.722 -14.253 1.00 93.31 99 TRP A C 1
ATOM 756 O O . TRP A 1 99 ? 12.728 -10.578 -15.467 1.00 93.31 99 TRP A O 1
ATOM 766 N N . SER A 1 100 ? 12.605 -11.931 -13.687 1.00 92.75 100 SER A N 1
ATOM 767 C CA . SER A 1 100 ? 12.902 -13.175 -14.415 1.00 92.75 100 SER A CA 1
ATOM 768 C C . SER A 1 100 ? 11.836 -13.548 -15.450 1.00 92.75 100 SER A C 1
ATOM 770 O O . SER A 1 100 ? 12.144 -14.141 -16.482 1.00 92.75 100 SER A O 1
ATOM 772 N N . PHE A 1 101 ? 10.569 -13.214 -15.188 1.00 93.81 101 PHE A N 1
ATOM 773 C CA . PHE A 1 101 ? 9.445 -13.537 -16.069 1.00 93.81 101 PHE A CA 1
ATOM 774 C C . PHE A 1 101 ? 9.037 -12.377 -16.990 1.00 93.81 101 PHE A C 1
ATOM 776 O O . PHE A 1 101 ? 8.012 -12.482 -17.670 1.00 93.81 101 PHE A O 1
ATOM 783 N N . ASN A 1 102 ? 9.821 -11.296 -17.080 1.00 93.94 102 ASN A N 1
ATOM 784 C CA . ASN A 1 102 ? 9.453 -10.102 -17.847 1.00 93.94 102 ASN A CA 1
ATOM 785 C C . ASN A 1 102 ? 9.106 -10.399 -19.321 1.00 93.94 102 ASN A C 1
ATOM 787 O O . ASN A 1 102 ? 8.054 -9.981 -19.815 1.00 93.94 102 ASN A O 1
ATOM 791 N N . LEU A 1 103 ? 9.926 -11.204 -20.003 1.00 91.00 103 LEU A N 1
ATOM 792 C CA . LEU A 1 103 ? 9.706 -11.605 -21.394 1.00 91.00 103 LEU A CA 1
ATOM 793 C C . LEU A 1 103 ? 8.473 -12.502 -21.549 1.00 91.00 103 LEU A C 1
ATOM 795 O O . LEU A 1 103 ? 7.746 -12.385 -22.537 1.00 91.00 103 LEU A O 1
ATOM 799 N N . PHE A 1 104 ? 8.221 -13.390 -20.585 1.00 93.44 104 PHE A N 1
ATOM 800 C CA . PHE A 1 104 ? 7.048 -14.263 -20.598 1.00 93.44 104 PHE A CA 1
ATOM 801 C C . PHE A 1 104 ? 5.759 -13.449 -20.442 1.00 93.44 104 PHE A C 1
ATOM 803 O O . PHE A 1 104 ? 4.844 -13.593 -21.255 1.00 93.44 104 PHE A O 1
ATOM 810 N N . ILE A 1 105 ? 5.725 -12.542 -19.461 1.00 92.69 105 ILE A N 1
ATOM 811 C CA . ILE A 1 105 ? 4.603 -11.634 -19.193 1.00 92.69 105 ILE A CA 1
ATOM 812 C C . ILE A 1 105 ? 4.319 -10.769 -20.427 1.00 92.69 105 ILE A C 1
ATOM 814 O O . ILE A 1 105 ? 3.181 -10.715 -20.896 1.00 92.69 105 ILE A O 1
ATOM 818 N N . ARG A 1 106 ? 5.360 -10.161 -21.014 1.00 91.56 106 ARG A N 1
ATOM 819 C CA . ARG A 1 106 ? 5.246 -9.324 -22.219 1.00 91.56 106 ARG A CA 1
ATOM 820 C C . ARG A 1 106 ? 4.689 -10.082 -23.428 1.00 91.56 106 ARG A C 1
ATOM 822 O O . ARG A 1 106 ? 3.969 -9.487 -24.221 1.00 91.56 106 ARG A O 1
ATOM 829 N N . ARG A 1 107 ? 5.041 -11.361 -23.599 1.00 92.19 107 ARG A N 1
ATOM 830 C CA . ARG A 1 107 ? 4.630 -12.171 -24.762 1.00 92.19 107 ARG A CA 1
ATOM 831 C C . ARG A 1 107 ? 3.258 -12.822 -24.602 1.00 92.19 107 ARG A C 1
ATOM 833 O O . ARG A 1 107 ? 2.589 -13.053 -25.603 1.00 92.19 107 ARG A O 1
ATOM 840 N N . ARG A 1 108 ? 2.866 -13.185 -23.377 1.00 94.50 108 ARG A N 1
ATOM 841 C CA . ARG A 1 108 ? 1.622 -13.928 -23.116 1.00 94.50 108 ARG A CA 1
ATOM 842 C C . ARG A 1 108 ? 0.418 -13.037 -22.859 1.00 94.50 108 ARG A C 1
ATOM 844 O O . ARG A 1 108 ? -0.699 -13.478 -23.115 1.00 94.50 108 ARG A O 1
ATOM 851 N N . LEU A 1 109 ? 0.618 -11.822 -22.354 1.00 91.88 109 LEU A N 1
ATOM 852 C CA . LEU A 1 109 ? -0.493 -10.912 -22.119 1.00 91.88 109 LEU A CA 1
ATOM 853 C C . LEU A 1 109 ? -0.975 -10.283 -23.437 1.00 91.88 109 LEU A C 1
ATOM 855 O O . LEU A 1 109 ? -0.159 -9.802 -24.221 1.00 91.88 109 LEU A O 1
ATOM 859 N N . PRO A 1 110 ? -2.299 -10.221 -23.673 1.00 90.12 110 PRO A N 1
ATOM 860 C CA . PRO A 1 110 ? -2.863 -9.593 -24.870 1.00 90.12 110 PRO A CA 1
ATOM 861 C C . PRO A 1 110 ? -2.752 -8.058 -24.849 1.00 90.12 110 PRO A C 1
ATOM 863 O O . PRO A 1 110 ? -3.035 -7.397 -25.845 1.00 90.12 110 PRO A O 1
ATOM 866 N N . VAL A 1 111 ? -2.365 -7.480 -23.708 1.00 92.62 111 VAL A N 1
ATOM 867 C CA . VAL A 1 111 ? -2.236 -6.038 -23.480 1.00 92.62 111 VAL A CA 1
ATOM 868 C C . VAL A 1 111 ? -0.849 -5.703 -22.941 1.00 92.62 111 VAL A C 1
ATOM 870 O O . VAL A 1 111 ? -0.176 -6.547 -22.351 1.00 92.62 111 VAL A O 1
ATOM 873 N N . LYS A 1 112 ? -0.422 -4.445 -23.111 1.00 92.62 112 LYS A N 1
ATOM 874 C CA . LYS A 1 112 ? 0.862 -3.974 -22.577 1.00 92.62 112 LYS A CA 1
ATOM 875 C C . LYS A 1 112 ? 0.849 -4.082 -21.041 1.00 92.62 112 LYS A C 1
ATOM 877 O O . LYS A 1 112 ? -0.017 -3.447 -20.434 1.00 92.62 112 LYS A O 1
ATOM 882 N N . PRO A 1 113 ? 1.806 -4.783 -20.403 1.00 94.00 113 PRO A N 1
ATOM 883 C CA . PRO A 1 113 ? 1.796 -5.009 -18.951 1.00 94.00 113 PRO A CA 1
ATOM 884 C C . PRO A 1 113 ? 1.678 -3.719 -18.126 1.00 94.00 113 PRO A C 1
ATOM 886 O O . PRO A 1 113 ? 0.895 -3.653 -17.184 1.00 94.00 113 PRO A O 1
ATOM 889 N N . ILE A 1 114 ? 2.349 -2.650 -18.565 1.00 94.81 114 ILE A N 1
ATOM 890 C CA . ILE A 1 114 ? 2.312 -1.320 -17.934 1.00 94.81 114 ILE A CA 1
ATOM 891 C C . ILE A 1 114 ? 0.893 -0.742 -17.791 1.00 94.81 114 ILE A C 1
ATOM 893 O O . ILE A 1 114 ? 0.614 -0.016 -16.845 1.00 94.81 114 ILE A O 1
ATOM 897 N N . THR A 1 115 ? -0.028 -1.086 -18.698 1.00 95.12 115 THR A N 1
ATOM 898 C CA . THR A 1 115 ? -1.416 -0.589 -18.666 1.00 95.12 115 THR A CA 1
ATOM 899 C C . THR A 1 115 ? -2.292 -1.294 -17.631 1.00 95.12 115 THR A C 1
ATOM 901 O O . THR A 1 115 ? -3.369 -0.795 -17.317 1.00 95.12 115 THR A O 1
ATOM 904 N N . LEU A 1 116 ? -1.834 -2.427 -17.085 1.00 96.06 116 LEU A N 1
ATOM 905 C CA . LEU A 1 116 ? -2.521 -3.160 -16.018 1.00 96.06 116 LEU A CA 1
ATOM 906 C C . LEU A 1 116 ? -2.187 -2.621 -14.623 1.00 96.06 116 LEU A C 1
ATOM 908 O O . LEU A 1 116 ? -2.988 -2.803 -13.713 1.00 96.06 116 LEU A O 1
ATOM 912 N N . LEU A 1 117 ? -1.047 -1.941 -14.456 1.00 96.31 117 LEU A N 1
ATOM 913 C CA . LEU A 1 117 ? -0.610 -1.380 -13.172 1.00 96.31 117 LEU A CA 1
ATOM 914 C C . LEU A 1 117 ? -1.674 -0.492 -12.503 1.00 96.31 117 LEU A C 1
ATOM 916 O O . LEU A 1 117 ? -2.044 -0.788 -11.366 1.00 96.31 117 LEU A O 1
ATOM 920 N N . PRO A 1 118 ? -2.229 0.542 -13.173 1.00 96.38 118 PRO A N 1
ATOM 921 C CA . PRO A 1 118 ? -3.231 1.393 -12.538 1.00 96.38 118 PRO A CA 1
ATOM 922 C C . PRO A 1 118 ? -4.544 0.658 -12.261 1.00 96.38 118 PRO A C 1
ATOM 924 O O . PRO A 1 118 ? -5.222 0.965 -11.283 1.00 96.38 118 PRO A O 1
ATOM 927 N N . LEU A 1 119 ? -4.889 -0.341 -13.080 1.00 96.75 119 LEU A N 1
ATOM 928 C CA . LEU A 1 119 ? -6.070 -1.166 -12.853 1.00 96.75 119 LEU A CA 1
ATOM 929 C C . LEU A 1 119 ? -5.906 -1.999 -11.579 1.00 96.75 119 LEU A C 1
ATOM 931 O O . LEU A 1 119 ? -6.788 -1.985 -10.731 1.00 96.75 119 LEU A O 1
ATOM 935 N N . ILE A 1 120 ? -4.770 -2.680 -11.414 1.00 97.12 120 ILE A N 1
ATOM 936 C CA . ILE A 1 120 ? -4.492 -3.478 -10.213 1.00 97.12 120 ILE A CA 1
ATOM 937 C C . ILE A 1 120 ? -4.470 -2.579 -8.981 1.00 97.12 120 ILE A C 1
ATOM 939 O O . ILE A 1 120 ? -5.174 -2.873 -8.019 1.00 97.12 120 ILE A O 1
ATOM 943 N N . ALA A 1 121 ? -3.753 -1.452 -9.039 1.00 97.31 121 ALA A N 1
ATOM 944 C CA . ALA A 1 121 ? -3.695 -0.492 -7.940 1.00 97.31 121 ALA A CA 1
ATOM 945 C C . ALA A 1 121 ? -5.094 -0.002 -7.518 1.00 97.31 121 ALA A C 1
ATOM 947 O O . ALA A 1 121 ? -5.397 0.040 -6.331 1.00 97.31 121 ALA A O 1
ATOM 948 N N . ALA A 1 122 ? -5.988 0.282 -8.473 1.00 96.62 122 ALA A N 1
ATOM 949 C CA . ALA A 1 122 ? -7.357 0.704 -8.173 1.00 96.62 122 ALA A CA 1
ATOM 950 C C . ALA A 1 122 ? -8.206 -0.382 -7.481 1.00 96.62 122 ALA A C 1
ATOM 952 O O . ALA A 1 122 ? -9.118 -0.053 -6.724 1.00 96.62 122 ALA A O 1
ATOM 953 N N . TYR A 1 123 ? -7.931 -1.666 -7.733 1.00 97.38 123 TYR A N 1
ATOM 954 C CA . TYR A 1 123 ? -8.666 -2.782 -7.127 1.00 97.38 123 TYR A CA 1
ATOM 955 C C . TYR A 1 123 ? -8.129 -3.209 -5.758 1.00 97.38 123 TYR A C 1
ATOM 957 O O . TYR A 1 123 ? -8.882 -3.843 -5.015 1.00 97.38 123 TYR A O 1
ATOM 965 N N . ILE A 1 124 ? -6.891 -2.851 -5.395 1.00 97.50 124 ILE A N 1
ATOM 966 C CA . ILE A 1 124 ? -6.279 -3.228 -4.109 1.00 97.50 124 ILE A CA 1
ATOM 967 C C . ILE A 1 124 ? -7.198 -2.917 -2.911 1.00 97.50 124 ILE A C 1
ATOM 969 O O . ILE A 1 124 ? -7.525 -3.868 -2.192 1.00 97.50 124 ILE A O 1
ATOM 973 N N . PRO A 1 125 ? -7.731 -1.688 -2.737 1.00 96.38 125 PRO A N 1
ATOM 974 C CA . PRO A 1 125 ? -8.578 -1.385 -1.583 1.00 96.38 125 PRO A CA 1
ATOM 975 C C . PRO A 1 125 ? -9.868 -2.207 -1.535 1.00 96.38 125 PRO A C 1
ATOM 977 O O . PRO A 1 125 ? -10.394 -2.533 -0.471 1.00 96.38 125 PRO A O 1
ATOM 980 N N . THR A 1 126 ? -10.404 -2.548 -2.708 1.00 96.00 126 THR A N 1
ATOM 981 C CA . THR A 1 126 ? -11.627 -3.347 -2.825 1.00 96.00 126 THR A CA 1
ATOM 982 C C . THR A 1 126 ? -11.359 -4.794 -2.425 1.00 96.00 126 THR A C 1
ATOM 984 O O . THR A 1 126 ? -12.117 -5.369 -1.648 1.00 96.00 126 THR A O 1
ATOM 987 N N . VAL A 1 127 ? -10.259 -5.375 -2.907 1.00 96.69 127 VAL A N 1
ATOM 988 C CA . VAL A 1 127 ? -9.849 -6.737 -2.546 1.00 96.69 127 VAL A CA 1
ATOM 989 C C . VAL A 1 127 ? -9.554 -6.826 -1.048 1.00 96.69 127 VAL A C 1
ATOM 991 O O . VAL A 1 127 ? -10.088 -7.711 -0.378 1.00 96.69 127 VAL A O 1
ATOM 994 N N . GLN A 1 128 ? -8.786 -5.880 -0.500 1.00 95.81 128 GLN A N 1
ATOM 995 C CA . GLN A 1 128 ? -8.505 -5.807 0.935 1.00 95.81 128 GLN A CA 1
ATOM 996 C C . GLN A 1 128 ? -9.790 -5.716 1.762 1.00 95.81 128 GLN A C 1
ATOM 998 O O . GLN A 1 128 ? -9.961 -6.502 2.686 1.00 95.81 128 GLN A O 1
ATOM 1003 N N . PHE A 1 129 ? -10.740 -4.847 1.393 1.00 94.56 129 PHE A N 1
ATOM 1004 C CA . PHE A 1 129 ? -12.017 -4.708 2.100 1.00 94.56 129 PHE A CA 1
ATOM 1005 C C . PHE A 1 129 ? -12.765 -6.039 2.272 1.00 94.56 129 PHE A C 1
ATOM 1007 O O . PHE A 1 129 ? -13.319 -6.310 3.338 1.00 94.56 129 PHE A O 1
ATOM 1014 N N . PHE A 1 130 ? -12.785 -6.889 1.241 1.00 95.00 130 PHE A N 1
ATOM 1015 C CA . PHE A 1 130 ? -13.423 -8.203 1.338 1.00 95.00 130 PHE A CA 1
ATOM 1016 C C . PHE A 1 130 ? -12.570 -9.211 2.111 1.00 95.00 130 PHE A C 1
ATOM 1018 O O . PHE A 1 130 ? -13.107 -9.933 2.952 1.00 95.00 130 PHE A O 1
ATOM 1025 N N . LEU A 1 131 ? -11.254 -9.242 1.880 1.00 95.06 131 LEU A N 1
ATOM 1026 C CA . LEU A 1 131 ? -10.351 -10.159 2.582 1.00 95.06 131 LEU A CA 1
ATOM 1027 C C . LEU A 1 131 ? -10.269 -9.863 4.086 1.00 95.06 131 LEU A C 1
ATOM 1029 O O . LEU A 1 131 ? -10.169 -10.782 4.894 1.00 95.06 131 LEU A O 1
ATOM 1033 N N . PHE A 1 132 ? -10.399 -8.599 4.485 1.00 92.81 132 PHE A N 1
ATOM 1034 C CA . PHE A 1 132 ? -10.411 -8.180 5.885 1.00 92.81 132 PHE A CA 1
ATOM 1035 C C . PHE A 1 132 ? -11.600 -8.741 6.663 1.00 92.81 132 PHE A C 1
ATOM 1037 O O . PHE A 1 132 ? -11.454 -9.052 7.843 1.00 92.81 132 PHE A O 1
ATOM 1044 N N . LYS A 1 133 ? -12.740 -8.993 6.010 1.00 91.38 133 LYS A N 1
ATOM 1045 C CA . LYS A 1 133 ? -13.904 -9.626 6.657 1.00 91.38 133 LYS A CA 1
ATOM 1046 C C . LYS A 1 133 ? -13.671 -11.091 7.017 1.00 91.38 133 LYS A C 1
ATOM 1048 O O . LYS A 1 133 ? -14.294 -11.592 7.945 1.00 91.38 133 LYS A O 1
ATOM 1053 N N . VAL A 1 134 ? -12.784 -11.770 6.291 1.00 92.75 134 VAL A N 1
ATOM 1054 C CA . VAL A 1 134 ? -12.429 -13.180 6.525 1.00 92.75 134 VAL A CA 1
ATOM 1055 C C . VAL A 1 134 ? -11.061 -13.339 7.189 1.00 92.75 134 VAL A C 1
ATOM 1057 O O . VAL A 1 134 ? -10.600 -14.462 7.373 1.00 92.75 134 VAL A O 1
ATOM 1060 N N . SER A 1 135 ? -10.426 -12.235 7.594 1.00 90.94 135 SER A N 1
ATOM 1061 C CA . SER A 1 135 ? -9.092 -12.211 8.214 1.00 90.94 135 SER A CA 1
ATOM 1062 C C . SER A 1 135 ? -8.970 -13.126 9.435 1.00 90.94 135 SER A C 1
ATOM 1064 O O . SER A 1 135 ? -7.956 -13.804 9.594 1.00 90.94 135 SER A O 1
ATOM 1066 N N . GLY A 1 136 ? -10.035 -13.240 10.237 1.00 87.38 136 GLY A N 1
ATOM 1067 C CA . GLY A 1 136 ? -10.088 -14.150 11.384 1.00 87.38 136 GLY A CA 1
ATOM 1068 C C . GLY A 1 136 ? -9.880 -15.628 11.021 1.00 87.38 136 GLY A C 1
ATOM 1069 O O . GLY A 1 136 ? -9.341 -16.373 11.831 1.00 87.38 136 GLY A O 1
ATOM 1070 N N . LEU A 1 137 ? -10.237 -16.047 9.799 1.00 91.56 137 LEU A N 1
ATOM 1071 C CA . LEU A 1 137 ? -10.002 -17.413 9.306 1.00 91.56 137 LEU A CA 1
ATOM 1072 C C . LEU A 1 137 ? -8.571 -17.615 8.791 1.00 91.56 137 LEU A C 1
ATOM 1074 O O . LEU A 1 137 ? -8.070 -18.736 8.798 1.00 91.56 137 LEU A O 1
ATOM 1078 N N . LEU A 1 138 ? -7.924 -16.546 8.321 1.00 89.50 138 LEU A N 1
ATOM 1079 C CA . LEU A 1 138 ? -6.574 -16.602 7.752 1.00 89.50 138 LEU A CA 1
ATOM 1080 C C . LEU A 1 138 ? -5.482 -16.632 8.836 1.00 89.50 138 LEU A C 1
ATOM 1082 O O . LEU A 1 138 ? -4.374 -17.112 8.590 1.00 89.50 138 LEU A O 1
ATOM 1086 N N . GLY A 1 139 ? -5.805 -16.132 10.032 1.00 88.94 139 GLY A N 1
ATOM 1087 C CA . GLY A 1 139 ? -4.914 -16.099 11.188 1.00 88.94 139 GLY A CA 1
ATOM 1088 C C . GLY A 1 139 ? -3.776 -15.078 11.069 1.00 88.94 139 GLY A C 1
ATOM 1089 O O . GLY A 1 139 ? -3.480 -14.549 9.999 1.00 88.94 139 GLY A O 1
ATOM 1090 N N . GLY A 1 140 ? -3.107 -14.811 12.195 1.00 86.38 140 GLY A N 1
ATOM 1091 C CA . GLY A 1 140 ? -2.047 -13.798 12.283 1.00 86.38 140 GLY A CA 1
ATOM 1092 C C . GLY A 1 140 ? -0.777 -14.118 11.493 1.00 86.38 140 GLY A C 1
ATOM 1093 O O . GLY A 1 140 ? -0.093 -13.210 11.038 1.00 86.38 140 GLY A O 1
ATOM 1094 N N . THR A 1 141 ? -0.457 -15.400 11.303 1.00 87.38 141 THR A N 1
ATOM 1095 C CA . THR A 1 141 ? 0.825 -15.822 10.712 1.00 87.38 141 THR A CA 1
ATOM 1096 C C . THR A 1 141 ? 0.831 -15.776 9.186 1.00 87.38 141 THR A C 1
ATOM 1098 O O . THR A 1 141 ? 1.811 -15.328 8.596 1.00 87.38 141 THR A O 1
ATOM 1101 N N . TYR A 1 142 ? -0.240 -16.255 8.546 1.00 89.44 142 TYR A N 1
ATOM 1102 C CA . TYR A 1 142 ? -0.324 -16.366 7.084 1.00 89.44 142 TYR A CA 1
ATOM 1103 C C . TYR A 1 142 ? -1.291 -15.356 6.459 1.00 89.44 142 TYR A C 1
ATOM 1105 O O . TYR A 1 142 ? -1.158 -15.053 5.274 1.00 89.44 142 TYR A O 1
ATOM 1113 N N . GLY A 1 143 ? -2.224 -14.798 7.238 1.00 94.06 143 GLY A N 1
ATOM 1114 C CA . GLY A 1 143 ? -3.185 -13.801 6.771 1.00 94.06 143 GLY A CA 1
ATOM 1115 C C . GLY A 1 143 ? -2.557 -12.602 6.065 1.00 94.06 143 GLY A C 1
ATOM 1116 O O . GLY A 1 143 ? -2.969 -12.330 4.934 1.00 94.06 143 GLY A O 1
ATOM 1117 N N . PRO A 1 144 ? -1.527 -11.942 6.632 1.00 95.25 144 PRO A N 1
ATOM 1118 C CA . PRO A 1 144 ? -0.824 -10.857 5.952 1.00 95.25 144 PRO A CA 1
ATOM 1119 C C . PRO A 1 144 ? -0.325 -11.265 4.563 1.00 95.25 144 PRO A C 1
ATOM 1121 O O . PRO A 1 144 ? -0.704 -10.665 3.562 1.00 95.25 144 PRO A O 1
ATOM 1124 N N . THR A 1 145 ? 0.436 -12.358 4.477 1.00 95.19 145 THR A N 1
ATOM 1125 C CA . THR A 1 145 ? 1.047 -12.820 3.223 1.00 95.19 145 THR A CA 1
ATOM 1126 C C . THR A 1 145 ? 0.012 -13.217 2.173 1.00 95.19 145 THR A C 1
ATOM 1128 O O . THR A 1 145 ? 0.201 -12.926 0.992 1.00 95.19 145 THR A O 1
ATOM 1131 N N . ILE A 1 146 ? -1.091 -13.857 2.575 1.00 95.62 146 ILE A N 1
ATOM 1132 C CA . ILE A 1 146 ? -2.187 -14.217 1.663 1.00 95.62 146 ILE A CA 1
ATOM 1133 C C . ILE A 1 146 ? -2.815 -12.955 1.068 1.00 95.62 146 ILE A C 1
ATOM 1135 O O . ILE A 1 146 ? -3.036 -12.892 -0.142 1.00 95.62 146 ILE A O 1
ATOM 1139 N N . ILE A 1 147 ? -3.063 -11.937 1.896 1.00 96.81 147 ILE A N 1
ATOM 1140 C CA . ILE A 1 147 ? -3.635 -10.676 1.424 1.00 96.81 147 ILE A CA 1
ATOM 1141 C C . ILE A 1 147 ? -2.666 -9.965 0.485 1.00 96.81 147 ILE A C 1
ATOM 1143 O O . ILE A 1 147 ? -3.080 -9.582 -0.608 1.00 96.81 147 ILE A O 1
ATOM 1147 N N . GLU A 1 148 ? -1.382 -9.849 0.833 1.00 97.00 148 GLU A N 1
ATOM 1148 C CA . GLU A 1 148 ? -0.383 -9.227 -0.050 1.00 97.00 148 GLU A CA 1
ATOM 1149 C C . GLU A 1 148 ? -0.241 -9.972 -1.381 1.00 97.00 148 GLU A C 1
ATOM 1151 O O . GLU A 1 148 ? -0.136 -9.341 -2.432 1.00 97.00 148 GLU A O 1
ATOM 1156 N N . THR A 1 149 ? -0.332 -11.305 -1.367 1.00 96.94 149 THR A N 1
ATOM 1157 C CA . THR A 1 149 ? -0.292 -12.143 -2.579 1.00 96.94 149 THR A CA 1
ATOM 1158 C C . THR A 1 149 ? -1.440 -11.841 -3.540 1.00 96.94 149 THR A C 1
ATOM 1160 O O . THR A 1 149 ? -1.270 -11.951 -4.752 1.00 96.94 149 THR A O 1
ATOM 1163 N N . LEU A 1 150 ? -2.600 -11.434 -3.025 1.00 97.19 150 LEU A N 1
ATOM 1164 C CA . LEU A 1 150 ? -3.766 -11.071 -3.833 1.00 97.19 150 LEU A CA 1
ATOM 1165 C C . LEU A 1 150 ? -3.846 -9.572 -4.153 1.00 97.19 150 LEU A C 1
ATOM 1167 O O . LEU A 1 150 ? -4.700 -9.169 -4.939 1.00 97.19 150 LEU A O 1
ATOM 1171 N N . THR A 1 151 ? -2.984 -8.748 -3.554 1.00 97.00 151 THR A N 1
ATOM 1172 C CA . THR A 1 151 ? -3.070 -7.282 -3.628 1.00 97.00 151 THR A CA 1
ATOM 1173 C C . THR A 1 151 ? -1.760 -6.669 -4.115 1.00 97.00 151 THR A C 1
ATOM 1175 O O . THR A 1 151 ? -1.608 -6.395 -5.305 1.00 97.00 151 THR A O 1
ATOM 1178 N N . TYR A 1 152 ? -0.796 -6.475 -3.218 1.00 97.75 152 TYR A N 1
ATOM 1179 C CA . TYR A 1 152 ? 0.451 -5.774 -3.490 1.00 97.75 152 TYR A CA 1
ATOM 1180 C C . TYR A 1 152 ? 1.445 -6.578 -4.347 1.00 97.75 152 TYR A C 1
ATOM 1182 O O . TYR A 1 152 ? 2.017 -6.025 -5.286 1.00 97.75 152 TYR A O 1
ATOM 1190 N N . PHE A 1 153 ? 1.648 -7.877 -4.102 1.00 98.00 153 PHE A N 1
ATOM 1191 C CA . PHE A 1 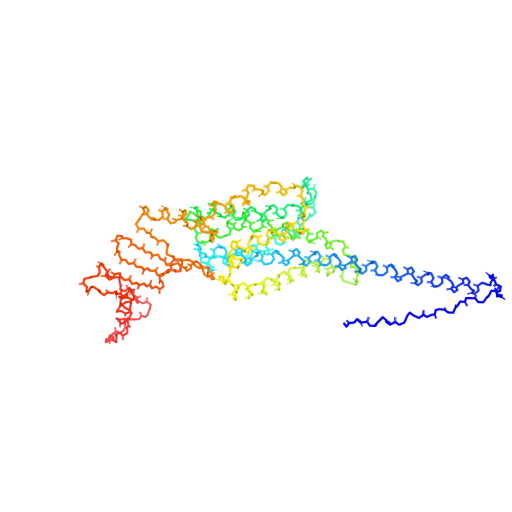153 ? 2.653 -8.651 -4.846 1.00 98.00 153 PHE A CA 1
ATOM 1192 C C . PHE A 1 153 ? 2.381 -8.739 -6.356 1.00 98.00 153 PHE A C 1
ATOM 1194 O O . PHE A 1 153 ? 3.336 -8.583 -7.115 1.00 98.00 153 PHE A O 1
ATOM 1201 N N . PRO A 1 154 ? 1.136 -8.906 -6.845 1.00 97.81 154 PRO A N 1
ATOM 1202 C CA . PRO A 1 154 ? 0.846 -8.817 -8.276 1.00 97.81 154 PRO A CA 1
ATOM 1203 C C . PRO A 1 154 ? 1.240 -7.466 -8.888 1.00 97.81 154 PRO A C 1
ATOM 1205 O O . PRO A 1 154 ? 1.799 -7.429 -9.988 1.00 97.81 154 PRO A O 1
ATOM 1208 N N . LEU A 1 155 ? 0.992 -6.364 -8.168 1.00 97.88 155 LEU A N 1
ATOM 1209 C CA . LEU A 1 155 ? 1.410 -5.026 -8.587 1.00 97.88 155 LEU A CA 1
ATOM 1210 C C . LEU A 1 155 ? 2.940 -4.931 -8.644 1.00 97.88 155 LEU A C 1
ATOM 1212 O O . LEU A 1 155 ? 3.483 -4.485 -9.650 1.00 97.88 155 LEU A O 1
ATOM 1216 N N . LEU A 1 156 ? 3.636 -5.409 -7.608 1.00 98.12 156 LEU A N 1
ATOM 1217 C CA . LEU A 1 156 ? 5.097 -5.393 -7.531 1.00 98.12 156 LEU A CA 1
ATOM 1218 C C . LEU A 1 156 ? 5.752 -6.243 -8.630 1.00 98.12 156 LEU A C 1
ATOM 1220 O O . LEU A 1 156 ? 6.674 -5.769 -9.291 1.00 98.12 156 LEU A O 1
ATOM 1224 N N . VAL A 1 157 ? 5.257 -7.462 -8.869 1.00 97.88 157 VAL A N 1
ATOM 1225 C CA . VAL A 1 157 ? 5.733 -8.353 -9.942 1.00 97.88 157 VAL A CA 1
ATOM 1226 C C . VAL A 1 157 ? 5.624 -7.655 -11.297 1.00 97.88 157 VAL A C 1
ATOM 1228 O O . VAL A 1 157 ? 6.582 -7.650 -12.071 1.00 97.88 157 VAL A O 1
ATOM 1231 N N . LEU A 1 158 ? 4.478 -7.036 -11.595 1.00 97.06 158 LEU A N 1
ATOM 1232 C CA . LEU A 1 158 ? 4.291 -6.336 -12.865 1.00 97.06 158 LEU A CA 1
ATOM 1233 C C . LEU A 1 158 ? 5.113 -5.050 -12.955 1.00 97.06 158 LEU A C 1
ATOM 1235 O O . LEU A 1 158 ? 5.657 -4.778 -14.025 1.00 97.06 158 LEU A O 1
ATOM 1239 N N . SER A 1 159 ? 5.247 -4.284 -11.870 1.00 97.25 159 SER A N 1
ATOM 1240 C CA . SER A 1 159 ? 6.097 -3.090 -11.837 1.00 97.25 159 SER A CA 1
ATOM 1241 C C . SER A 1 159 ? 7.559 -3.459 -12.084 1.00 97.25 159 SER A C 1
ATOM 1243 O O . SER A 1 159 ? 8.180 -2.887 -12.975 1.00 97.25 159 SER A O 1
ATOM 1245 N N . ALA A 1 160 ? 8.084 -4.476 -11.394 1.00 96.94 160 ALA A N 1
ATOM 1246 C CA . ALA A 1 160 ? 9.439 -4.984 -11.602 1.00 96.94 160 ALA A CA 1
ATOM 1247 C C . ALA A 1 160 ? 9.638 -5.538 -13.025 1.00 96.94 160 ALA A C 1
ATOM 1249 O O . ALA A 1 160 ? 10.653 -5.257 -13.658 1.00 96.94 160 ALA A O 1
ATOM 1250 N N . SER A 1 161 ? 8.648 -6.252 -13.566 1.00 96.56 161 SER A N 1
ATOM 1251 C CA . SER A 1 161 ? 8.658 -6.741 -14.951 1.00 96.56 161 SER A CA 1
ATOM 1252 C C . SER A 1 161 ? 8.692 -5.610 -15.983 1.00 96.56 161 SER A C 1
ATOM 1254 O O . SER A 1 161 ? 9.435 -5.685 -16.969 1.00 96.56 161 SER A O 1
ATOM 1256 N N . CYS A 1 162 ? 7.903 -4.554 -15.768 1.00 95.44 162 CYS A N 1
ATOM 1257 C CA . CYS A 1 162 ? 7.902 -3.376 -16.628 1.00 95.44 162 CYS A CA 1
ATOM 1258 C C . CYS A 1 162 ? 9.244 -2.649 -16.551 1.00 95.44 162 CYS A C 1
ATOM 1260 O O . CYS A 1 162 ? 9.787 -2.302 -17.594 1.00 95.44 162 CYS A O 1
ATOM 1262 N N . THR A 1 163 ? 9.803 -2.480 -15.350 1.00 95.25 163 THR A N 1
ATOM 1263 C CA . THR A 1 163 ? 11.130 -1.884 -15.158 1.00 95.25 163 THR A CA 1
ATOM 1264 C C . THR A 1 163 ? 12.210 -2.695 -15.866 1.00 95.25 163 THR A C 1
ATOM 1266 O O . THR A 1 163 ? 12.970 -2.112 -16.627 1.00 95.25 163 THR A O 1
ATOM 1269 N N . ALA A 1 164 ? 12.236 -4.023 -15.715 1.00 93.38 164 ALA A N 1
ATOM 1270 C CA . ALA A 1 164 ? 13.186 -4.881 -16.427 1.00 93.38 164 ALA A CA 1
ATOM 1271 C C . ALA A 1 164 ? 13.093 -4.678 -17.948 1.00 93.38 164 ALA A C 1
ATOM 1273 O O . ALA A 1 164 ? 14.090 -4.435 -18.610 1.00 93.38 164 ALA A O 1
ATOM 1274 N N . THR A 1 165 ? 11.868 -4.663 -18.487 1.00 92.00 165 THR A N 1
ATOM 1275 C CA . THR A 1 165 ? 11.632 -4.441 -19.924 1.00 92.00 165 THR A CA 1
ATOM 1276 C C . THR A 1 165 ? 12.077 -3.053 -20.398 1.00 92.00 165 THR A C 1
ATOM 1278 O O . THR A 1 165 ? 12.485 -2.912 -21.542 1.00 92.00 165 THR A O 1
ATOM 1281 N N . VAL A 1 166 ? 11.946 -2.021 -19.559 1.00 91.06 166 VAL A N 1
ATOM 1282 C CA . VAL A 1 166 ? 12.366 -0.649 -19.889 1.00 91.06 166 VAL A CA 1
ATOM 1283 C C . VAL A 1 166 ? 13.886 -0.507 -19.788 1.00 91.06 166 VAL A C 1
ATOM 1285 O O . VAL A 1 166 ? 14.483 0.187 -20.600 1.00 91.06 166 VAL A O 1
ATOM 1288 N N . LEU A 1 167 ? 14.518 -1.172 -18.820 1.00 90.06 167 LEU A N 1
ATOM 1289 C CA . LEU A 1 167 ? 15.971 -1.169 -18.648 1.00 90.06 167 LEU A CA 1
ATOM 1290 C C . LEU A 1 167 ? 16.698 -2.004 -19.707 1.00 90.06 167 LEU A C 1
ATOM 1292 O O . LEU A 1 167 ? 17.855 -1.704 -19.976 1.00 90.06 167 LEU A O 1
ATOM 1296 N N . ASP A 1 168 ? 16.040 -2.984 -20.337 1.00 84.31 168 ASP A N 1
ATOM 1297 C CA . ASP A 1 168 ? 16.589 -3.709 -21.496 1.00 84.31 168 ASP A CA 1
ATOM 1298 C C . ASP A 1 168 ? 16.934 -2.760 -22.669 1.00 84.31 168 ASP A C 1
ATOM 1300 O O . ASP A 1 168 ? 17.793 -3.085 -23.486 1.00 84.31 168 ASP A O 1
ATOM 1304 N N . ASP A 1 169 ? 16.306 -1.576 -22.741 1.00 76.75 169 ASP A N 1
ATOM 1305 C CA . ASP A 1 169 ? 16.592 -0.545 -23.751 1.00 76.75 169 ASP A CA 1
ATOM 1306 C C . ASP A 1 169 ? 17.825 0.330 -23.391 1.00 76.75 169 ASP A C 1
ATOM 1308 O O . ASP A 1 169 ? 18.196 1.233 -24.149 1.00 76.75 169 ASP A O 1
ATOM 1312 N N . LEU A 1 170 ? 18.472 0.112 -22.234 1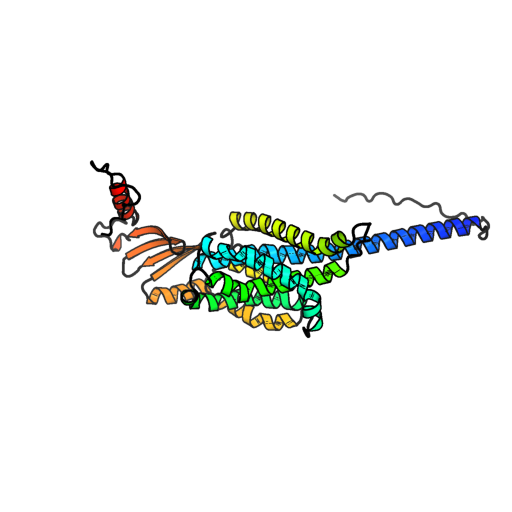.00 77.69 170 LEU A N 1
ATOM 1313 C CA . LEU A 1 170 ? 19.724 0.793 -21.880 1.00 77.69 170 LEU A CA 1
ATOM 1314 C C . LEU A 1 170 ? 20.894 0.189 -22.659 1.00 77.69 170 LEU A C 1
ATOM 1316 O O . LEU A 1 170 ? 21.272 -0.967 -22.468 1.00 77.69 170 LEU A O 1
ATOM 1320 N N . GLU A 1 171 ? 21.553 1.015 -23.464 1.00 65.94 171 GLU A N 1
ATOM 1321 C CA . GLU A 1 171 ? 22.792 0.632 -24.133 1.00 65.94 171 GLU A CA 1
ATOM 1322 C C . GLU A 1 171 ? 23.961 0.752 -23.146 1.00 65.94 171 GLU A C 1
ATOM 1324 O O . GLU A 1 171 ? 24.675 1.756 -23.091 1.00 65.94 171 GLU A O 1
ATOM 1329 N N . MET A 1 172 ? 24.172 -0.282 -22.333 1.00 63.31 172 MET A N 1
ATOM 1330 C CA . MET A 1 172 ? 25.395 -0.399 -21.543 1.00 63.31 172 MET A CA 1
ATOM 1331 C C . MET A 1 172 ? 26.485 -1.012 -22.418 1.00 63.31 172 MET A C 1
ATOM 1333 O O . MET A 1 172 ? 26.420 -2.193 -22.736 1.00 63.31 172 MET A O 1
ATOM 1337 N N . ASN A 1 173 ? 27.491 -0.224 -22.812 1.00 57.94 173 ASN A N 1
ATOM 1338 C CA . ASN A 1 173 ? 28.657 -0.745 -23.529 1.00 57.94 173 ASN A CA 1
ATOM 1339 C C . ASN A 1 173 ? 29.425 -1.702 -22.592 1.00 57.94 173 ASN A C 1
ATOM 1341 O O . ASN A 1 173 ? 30.053 -1.229 -21.634 1.00 57.94 173 ASN A O 1
ATOM 1345 N N . PRO A 1 174 ? 29.351 -3.030 -22.792 1.00 55.28 174 PRO A N 1
ATOM 1346 C CA . PRO A 1 174 ? 29.852 -3.975 -21.816 1.00 55.28 174 PRO A CA 1
ATOM 1347 C C . PRO A 1 174 ? 31.375 -4.026 -21.928 1.00 55.28 174 PRO A C 1
ATOM 1349 O O . PRO A 1 174 ? 31.951 -4.562 -22.872 1.00 55.28 174 PRO A O 1
ATOM 1352 N N . GLY A 1 175 ? 32.046 -3.422 -20.950 1.00 58.94 175 GLY A N 1
ATOM 1353 C CA . GLY A 1 175 ? 33.473 -3.619 -20.730 1.00 58.94 175 GLY A CA 1
ATOM 1354 C C . GLY A 1 175 ? 33.802 -5.045 -20.261 1.00 58.94 175 GLY A C 1
ATOM 1355 O O . GLY A 1 175 ? 32.953 -5.927 -20.189 1.00 58.94 175 GLY A O 1
ATOM 1356 N N . ARG A 1 176 ? 35.070 -5.252 -19.887 1.00 51.53 176 ARG A N 1
ATOM 1357 C CA . ARG A 1 176 ? 35.779 -6.536 -19.670 1.00 51.53 176 ARG A CA 1
ATOM 1358 C C . ARG A 1 176 ? 35.154 -7.562 -18.687 1.00 51.53 176 ARG A C 1
ATOM 1360 O O . ARG A 1 176 ? 35.726 -8.637 -18.538 1.00 51.53 176 ARG A O 1
ATOM 1367 N N . LEU A 1 177 ? 34.026 -7.281 -18.023 1.00 68.12 177 LEU A N 1
ATOM 1368 C CA . LEU A 1 177 ? 33.312 -8.208 -17.123 1.00 68.12 177 LEU A CA 1
ATOM 1369 C C . LEU A 1 177 ? 31.833 -8.357 -17.528 1.00 68.12 177 LEU A C 1
ATOM 1371 O O . LEU A 1 177 ? 30.947 -7.723 -16.960 1.00 68.12 177 LEU A O 1
ATOM 1375 N N . GLN A 1 178 ? 31.575 -9.253 -18.477 1.00 67.06 178 GLN A N 1
ATOM 1376 C CA . GLN A 1 178 ? 30.238 -9.514 -19.023 1.00 67.06 178 GLN A CA 1
ATOM 1377 C C . GLN A 1 178 ? 29.253 -10.102 -17.988 1.00 67.06 178 GLN A C 1
ATOM 1379 O O . GLN A 1 178 ? 28.083 -9.748 -17.951 1.00 67.06 178 GLN A O 1
ATOM 1384 N N . TRP A 1 179 ? 29.735 -10.933 -17.056 1.00 66.94 179 TRP A N 1
ATOM 1385 C CA . TRP A 1 179 ? 28.887 -11.484 -15.985 1.00 66.94 179 TRP A CA 1
ATOM 1386 C C . TRP A 1 179 ? 28.370 -10.408 -15.018 1.00 66.94 179 TRP A C 1
ATOM 1388 O O . TRP A 1 179 ? 27.293 -10.551 -14.442 1.00 66.94 179 TRP A O 1
ATOM 1398 N N . LEU A 1 180 ? 29.144 -9.334 -14.831 1.00 67.88 180 LEU A N 1
ATOM 1399 C CA . LEU A 1 180 ? 28.746 -8.211 -13.997 1.00 67.88 180 LEU A CA 1
ATOM 1400 C C . LEU A 1 180 ? 27.763 -7.326 -14.768 1.00 67.88 180 LEU A C 1
ATOM 1402 O O . LEU A 1 180 ? 26.743 -6.948 -14.204 1.00 67.88 180 LEU A O 1
ATOM 1406 N N . SER A 1 181 ? 28.003 -7.052 -16.057 1.00 69.94 181 SER A N 1
ATOM 1407 C CA . SER A 1 181 ? 27.073 -6.246 -16.864 1.00 69.94 181 SER A CA 1
ATOM 1408 C C . SER A 1 181 ? 25.670 -6.846 -16.936 1.00 69.94 181 SER A C 1
ATOM 1410 O O . SER A 1 181 ? 24.703 -6.095 -16.875 1.00 69.94 181 SER A O 1
ATOM 1412 N N . ASP A 1 182 ? 25.552 -8.174 -16.978 1.00 73.56 182 ASP A N 1
ATOM 1413 C CA . ASP A 1 182 ? 24.258 -8.844 -17.148 1.00 73.56 182 ASP A CA 1
ATOM 1414 C C . ASP A 1 182 ? 23.409 -8.845 -15.859 1.00 73.56 182 ASP A C 1
ATOM 1416 O O . ASP A 1 182 ? 22.180 -8.798 -15.914 1.00 73.56 182 ASP A O 1
ATOM 1420 N N . ALA A 1 183 ? 24.042 -8.857 -14.680 1.00 78.75 183 ALA A N 1
ATOM 1421 C CA . ALA A 1 183 ? 23.345 -8.853 -13.386 1.00 78.75 183 ALA A CA 1
ATOM 1422 C C . ALA A 1 183 ? 23.139 -7.443 -12.797 1.00 78.75 183 ALA A C 1
ATOM 1424 O O . ALA A 1 183 ? 22.261 -7.233 -11.952 1.00 78.75 183 ALA A O 1
ATOM 1425 N N . MET A 1 184 ? 23.945 -6.469 -13.227 1.00 83.25 184 MET A N 1
ATOM 1426 C CA . MET A 1 184 ? 23.964 -5.114 -12.669 1.00 83.25 184 MET A CA 1
ATOM 1427 C C . MET A 1 184 ? 22.614 -4.381 -12.733 1.00 83.25 184 MET A C 1
ATOM 1429 O O . MET A 1 184 ? 22.241 -3.791 -11.714 1.00 83.25 184 MET A O 1
ATOM 1433 N N . PRO A 1 185 ? 21.834 -4.416 -13.832 1.00 86.88 185 PRO A N 1
ATOM 1434 C CA . PRO A 1 185 ? 20.541 -3.730 -13.885 1.00 86.88 185 PRO A CA 1
ATOM 1435 C C . PRO A 1 185 ? 19.543 -4.249 -12.839 1.00 86.88 185 PRO A C 1
ATOM 1437 O O . PRO A 1 185 ? 18.849 -3.456 -12.203 1.00 86.88 185 PRO A O 1
ATOM 1440 N N . GLY A 1 186 ? 19.522 -5.561 -12.587 1.00 88.06 186 GLY A N 1
ATOM 1441 C CA . GLY A 1 186 ? 18.642 -6.168 -11.585 1.00 88.06 186 GLY A CA 1
ATOM 1442 C C . GLY A 1 186 ? 19.056 -5.821 -10.155 1.00 88.06 186 GLY A C 1
ATOM 1443 O O . GLY A 1 186 ? 18.227 -5.373 -9.360 1.00 88.06 186 GLY A O 1
ATOM 1444 N N . ILE A 1 187 ? 20.350 -5.962 -9.838 1.00 89.38 187 ILE A N 1
ATOM 1445 C CA . ILE A 1 187 ? 20.891 -5.629 -8.509 1.00 89.38 187 ILE A CA 1
ATOM 1446 C C . ILE A 1 187 ? 20.684 -4.142 -8.210 1.00 89.38 187 ILE A C 1
ATOM 1448 O O . ILE A 1 187 ? 20.144 -3.798 -7.161 1.00 89.38 187 ILE A O 1
ATOM 1452 N N . SER A 1 188 ? 21.049 -3.261 -9.144 1.00 90.94 188 SER A N 1
ATOM 1453 C CA . SER A 1 188 ? 20.894 -1.811 -8.973 1.00 90.94 188 SER A CA 1
ATOM 1454 C C . SER A 1 188 ? 19.430 -1.393 -8.818 1.00 90.94 188 SER A C 1
ATOM 1456 O O . SER A 1 188 ? 19.129 -0.570 -7.954 1.00 90.94 188 SER A O 1
ATOM 1458 N N . SER A 1 189 ? 18.511 -2.011 -9.566 1.00 93.38 189 SER A N 1
ATOM 1459 C CA . SER A 1 189 ? 17.068 -1.782 -9.422 1.00 93.38 189 SER A CA 1
ATOM 1460 C C . SER A 1 189 ? 16.555 -2.181 -8.041 1.00 93.38 189 SER A C 1
ATOM 1462 O O . SER A 1 189 ? 15.810 -1.424 -7.419 1.00 93.38 189 SER A O 1
ATOM 1464 N N . TYR A 1 190 ? 16.966 -3.344 -7.529 1.00 95.31 190 TYR A N 1
ATOM 1465 C CA . TYR A 1 190 ? 16.556 -3.795 -6.199 1.00 95.31 190 TYR A CA 1
ATOM 1466 C C . TYR A 1 190 ? 17.157 -2.926 -5.087 1.00 95.31 190 TYR A C 1
ATOM 1468 O O . TYR A 1 190 ? 16.457 -2.549 -4.148 1.00 95.31 190 TYR A O 1
ATOM 1476 N N . THR A 1 191 ? 18.429 -2.538 -5.208 1.00 96.00 191 THR A N 1
ATOM 1477 C CA . THR A 1 191 ? 19.057 -1.594 -4.275 1.00 96.00 191 THR A CA 1
ATOM 1478 C C . THR A 1 191 ? 18.331 -0.251 -4.280 1.00 96.00 191 THR A C 1
ATOM 1480 O O . THR A 1 191 ? 17.998 0.260 -3.212 1.00 96.00 191 THR A O 1
ATOM 1483 N N . PHE A 1 192 ? 18.020 0.297 -5.459 1.00 96.88 192 PHE A N 1
ATOM 1484 C CA . PHE A 1 192 ? 17.248 1.533 -5.584 1.00 96.88 192 PHE A CA 1
ATOM 1485 C C . PHE A 1 192 ? 15.863 1.406 -4.936 1.00 96.88 192 PHE A C 1
ATOM 1487 O O . PHE A 1 192 ? 15.474 2.272 -4.155 1.00 96.88 192 PHE A O 1
ATOM 1494 N N . PHE A 1 193 ? 15.154 0.303 -5.197 1.00 97.75 193 PHE A N 1
ATOM 1495 C CA . PHE A 1 193 ? 13.864 0.006 -4.576 1.00 97.75 193 PHE A CA 1
ATOM 1496 C C . PHE A 1 193 ? 13.955 0.037 -3.043 1.00 97.75 193 PHE A C 1
ATOM 1498 O O . PHE A 1 193 ? 13.159 0.716 -2.403 1.00 97.75 193 PHE A O 1
ATOM 1505 N N . LYS A 1 194 ? 14.948 -0.636 -2.444 1.00 97.62 194 LYS A N 1
ATOM 1506 C CA . LYS A 1 194 ? 15.116 -0.678 -0.980 1.00 97.62 194 LYS A CA 1
ATOM 1507 C C . LYS A 1 194 ? 15.447 0.689 -0.382 1.00 97.62 194 LYS A C 1
ATOM 1509 O O . LYS A 1 194 ? 14.989 0.994 0.715 1.00 97.62 194 LYS A O 1
ATOM 1514 N N . ILE A 1 195 ? 16.213 1.514 -1.095 1.00 97.62 195 ILE A N 1
ATOM 1515 C CA . ILE A 1 195 ? 16.489 2.896 -0.683 1.00 97.62 195 ILE A CA 1
ATOM 1516 C C . ILE A 1 195 ? 15.191 3.715 -0.699 1.00 97.62 195 ILE A C 1
ATOM 1518 O O . ILE A 1 195 ? 14.865 4.362 0.295 1.00 97.62 195 ILE A O 1
ATOM 1522 N N . ALA A 1 196 ? 14.426 3.656 -1.792 1.00 97.69 196 ALA A N 1
ATOM 1523 C CA . ALA A 1 196 ? 13.150 4.362 -1.911 1.00 97.69 196 ALA A CA 1
ATOM 1524 C C . ALA A 1 196 ? 12.126 3.896 -0.858 1.00 97.69 196 ALA A C 1
ATOM 1526 O O . ALA A 1 196 ? 11.415 4.716 -0.275 1.00 97.69 196 ALA A O 1
ATOM 1527 N N . GLU A 1 197 ? 12.085 2.596 -0.569 1.00 97.50 197 GLU A N 1
ATOM 1528 C CA . GLU A 1 197 ? 11.243 2.011 0.477 1.00 97.50 197 GLU A CA 1
ATOM 1529 C C . GLU A 1 197 ? 11.636 2.561 1.854 1.00 97.50 197 GLU A C 1
ATOM 1531 O O . GLU A 1 197 ? 10.780 3.035 2.590 1.00 97.50 197 GLU A O 1
ATOM 1536 N N . HIS A 1 198 ? 12.928 2.608 2.183 1.00 96.88 198 HIS A N 1
ATOM 1537 C CA . HIS A 1 198 ? 13.377 3.143 3.468 1.00 96.88 198 HIS A CA 1
ATOM 1538 C C . HIS A 1 198 ? 13.006 4.624 3.661 1.00 96.88 198 HIS A C 1
ATOM 1540 O O . HIS A 1 198 ? 12.429 4.990 4.683 1.00 96.88 198 HIS A O 1
ATOM 1546 N N . TYR A 1 199 ? 13.284 5.477 2.669 1.00 97.00 199 TYR A N 1
ATOM 1547 C CA . TYR A 1 199 ? 12.964 6.907 2.765 1.00 97.00 199 TYR A CA 1
ATOM 1548 C C . TYR A 1 199 ? 11.460 7.172 2.829 1.00 97.00 199 TYR A C 1
ATOM 1550 O O . TYR A 1 199 ? 11.017 8.048 3.571 1.00 97.00 199 TYR A O 1
ATOM 1558 N N . SER A 1 200 ? 10.671 6.425 2.056 1.00 96.50 200 SER A N 1
ATOM 1559 C CA . SER A 1 200 ? 9.219 6.585 2.079 1.00 96.50 200 SER A CA 1
ATOM 1560 C C . SER A 1 200 ? 8.595 6.097 3.382 1.00 96.50 200 SER A C 1
ATOM 1562 O O . SER A 1 200 ? 7.628 6.710 3.823 1.00 96.50 200 SER A O 1
ATOM 1564 N N . ASN A 1 201 ? 9.159 5.074 4.033 1.00 95.12 201 ASN A N 1
ATOM 1565 C CA . ASN A 1 201 ? 8.683 4.628 5.340 1.00 95.12 201 ASN A CA 1
ATOM 1566 C C . ASN A 1 201 ? 8.805 5.740 6.385 1.00 95.12 201 ASN A C 1
ATOM 1568 O O . ASN A 1 201 ? 7.816 6.077 7.022 1.00 95.12 201 ASN A O 1
ATOM 1572 N N . ASN A 1 202 ? 9.974 6.382 6.482 1.00 95.00 202 ASN A N 1
ATOM 1573 C CA . ASN A 1 202 ? 10.192 7.479 7.432 1.00 95.00 202 ASN A CA 1
ATOM 1574 C C . ASN A 1 202 ? 9.200 8.633 7.195 1.00 95.00 202 ASN A C 1
ATOM 1576 O O . ASN A 1 202 ? 8.616 9.167 8.132 1.00 95.00 202 ASN A O 1
ATOM 1580 N N . TYR A 1 203 ? 8.944 8.976 5.928 1.00 94.38 203 TYR A N 1
ATOM 1581 C CA . TYR A 1 203 ? 7.967 10.012 5.587 1.00 94.38 203 TYR A CA 1
ATOM 1582 C C . TYR A 1 203 ? 6.527 9.628 5.966 1.00 94.38 203 TYR A C 1
ATOM 1584 O O . TYR A 1 203 ? 5.766 10.463 6.461 1.00 94.38 203 TYR A O 1
ATOM 1592 N N . ILE A 1 204 ? 6.130 8.375 5.727 1.00 94.25 204 ILE A N 1
ATOM 1593 C CA . ILE A 1 204 ? 4.810 7.865 6.123 1.00 94.25 204 ILE A CA 1
ATOM 1594 C C . ILE A 1 204 ? 4.684 7.879 7.650 1.00 94.25 204 ILE A C 1
ATOM 1596 O O . ILE A 1 204 ? 3.648 8.305 8.162 1.00 94.25 204 ILE A O 1
ATOM 1600 N N . GLU A 1 205 ? 5.737 7.471 8.362 1.00 92.00 205 GLU A N 1
ATOM 1601 C CA . GLU A 1 205 ? 5.766 7.427 9.822 1.00 92.00 205 GLU A CA 1
ATOM 1602 C C . GLU A 1 205 ? 5.518 8.797 10.462 1.00 92.00 205 GLU A C 1
ATOM 1604 O O . GLU A 1 205 ? 4.734 8.916 11.402 1.00 92.00 205 GLU A O 1
ATOM 1609 N N . GLU A 1 206 ? 6.125 9.844 9.905 1.00 91.81 206 GLU A N 1
ATOM 1610 C CA . GLU A 1 206 ? 6.009 11.216 10.407 1.00 91.81 206 GLU A CA 1
ATOM 1611 C C . GLU A 1 206 ? 4.675 11.895 10.068 1.00 91.81 206 GLU A C 1
ATOM 1613 O O . GLU A 1 206 ? 4.266 12.833 10.754 1.00 91.81 206 GLU A O 1
ATOM 1618 N N . THR A 1 207 ? 4.001 11.472 8.993 1.00 92.75 207 THR A N 1
ATOM 1619 C CA . THR A 1 207 ? 2.891 12.249 8.414 1.00 92.75 207 THR A CA 1
ATOM 1620 C C . THR A 1 207 ? 1.525 11.582 8.477 1.00 92.75 207 THR A C 1
ATOM 1622 O O . THR A 1 207 ? 0.515 12.251 8.216 1.00 92.75 207 THR A O 1
ATOM 1625 N N . ILE A 1 208 ? 1.455 10.294 8.819 1.00 92.25 208 ILE A N 1
ATOM 1626 C CA . ILE A 1 208 ? 0.183 9.577 8.879 1.00 92.25 208 ILE A CA 1
ATOM 1627 C C . ILE A 1 208 ? -0.814 10.257 9.822 1.00 92.25 208 ILE A C 1
ATOM 1629 O O . ILE A 1 208 ? -0.477 10.725 10.905 1.00 92.25 208 ILE A O 1
ATOM 1633 N N . GLY A 1 209 ? -2.072 10.319 9.397 1.00 88.31 209 GLY A N 1
ATOM 1634 C CA . GLY A 1 209 ? -3.161 10.860 10.194 1.00 88.31 209 GLY A CA 1
ATOM 1635 C C . GLY A 1 209 ? -3.123 12.370 10.365 1.00 88.31 209 GLY A C 1
ATOM 1636 O O . GLY A 1 209 ? -3.895 12.887 11.158 1.00 88.31 209 GLY A O 1
ATOM 1637 N N . THR A 1 210 ? -2.288 13.109 9.637 1.00 88.88 210 THR A N 1
ATOM 1638 C CA . THR A 1 210 ? -2.322 14.581 9.707 1.00 88.88 210 THR A CA 1
ATOM 1639 C C . THR A 1 210 ? -3.360 15.192 8.762 1.00 88.88 210 THR A C 1
ATOM 1641 O O . THR A 1 210 ? -3.922 16.246 9.054 1.00 88.88 210 THR A O 1
ATOM 1644 N N . THR A 1 211 ? -3.687 14.518 7.655 1.00 89.31 211 THR A N 1
ATOM 1645 C CA . THR A 1 211 ? -4.719 14.946 6.698 1.00 89.31 211 THR A CA 1
ATOM 1646 C C . THR A 1 211 ? -5.536 13.762 6.178 1.00 89.31 211 THR A C 1
ATOM 1648 O O . THR A 1 211 ? -5.127 12.610 6.300 1.00 89.31 211 THR A O 1
ATOM 1651 N N . PHE A 1 212 ? -6.669 14.043 5.523 1.00 84.75 212 PHE A N 1
ATOM 1652 C CA . PHE A 1 212 ? -7.517 13.030 4.870 1.00 84.75 212 PHE A CA 1
ATOM 1653 C C . PHE A 1 212 ? -6.746 12.139 3.878 1.00 84.75 212 PHE A C 1
ATOM 1655 O O . PHE A 1 212 ? -7.014 10.945 3.741 1.00 84.75 212 PHE A O 1
ATOM 1662 N N . ILE A 1 213 ? -5.780 12.735 3.180 1.00 88.81 213 ILE A N 1
ATOM 1663 C CA . ILE A 1 213 ? -4.988 12.073 2.147 1.00 88.81 213 ILE A CA 1
ATOM 1664 C C . ILE A 1 213 ? -3.864 11.228 2.769 1.00 88.81 213 ILE A C 1
ATOM 1666 O O . ILE A 1 213 ? -3.528 10.173 2.240 1.00 88.81 213 ILE A O 1
ATOM 1670 N N . GLN A 1 214 ? -3.325 11.645 3.916 1.00 92.44 214 GLN A N 1
ATOM 1671 C CA . GLN A 1 214 ? -2.308 10.906 4.674 1.00 92.44 214 GLN A CA 1
ATOM 1672 C C . GLN A 1 214 ? -2.941 9.831 5.566 1.00 92.44 214 GLN A C 1
ATOM 1674 O O . GLN A 1 214 ? -2.620 9.688 6.741 1.00 92.44 214 GLN A O 1
ATOM 1679 N N . THR A 1 215 ? -3.862 9.067 4.996 1.00 92.75 215 THR A N 1
ATOM 1680 C CA . THR A 1 215 ? -4.434 7.861 5.599 1.00 92.75 215 THR A CA 1
ATOM 1681 C C . THR A 1 215 ? -3.973 6.646 4.803 1.00 92.75 215 THR A C 1
ATOM 1683 O O . THR A 1 215 ? -3.550 6.794 3.658 1.00 92.75 215 THR A O 1
ATOM 1686 N N . ARG A 1 216 ? -4.078 5.433 5.363 1.00 92.25 216 ARG A N 1
ATOM 1687 C CA . ARG A 1 216 ? -3.763 4.177 4.644 1.00 92.25 216 ARG A CA 1
ATOM 1688 C C . ARG A 1 216 ? -4.401 4.138 3.259 1.00 92.25 216 ARG A C 1
ATOM 1690 O O . ARG A 1 216 ? -3.729 4.020 2.240 1.00 92.25 216 ARG A O 1
ATOM 1697 N N . LEU A 1 217 ? -5.713 4.350 3.247 1.00 93.00 217 LEU A N 1
ATOM 1698 C CA . LEU A 1 217 ? -6.518 4.338 2.038 1.00 93.00 217 LEU A CA 1
ATOM 1699 C C . LEU A 1 217 ? -6.248 5.557 1.146 1.00 93.00 217 LEU A C 1
ATOM 1701 O O . LEU A 1 217 ? -6.250 5.441 -0.076 1.00 93.00 217 LEU A O 1
ATOM 1705 N N . GLY A 1 218 ? -5.988 6.724 1.742 1.00 93.75 218 GLY A N 1
ATOM 1706 C CA . GLY A 1 218 ? -5.593 7.921 1.008 1.00 93.75 218 GLY A CA 1
ATOM 1707 C C . GLY A 1 218 ? -4.298 7.715 0.219 1.00 93.75 218 GLY A C 1
ATOM 1708 O O . GLY A 1 218 ? -4.253 8.052 -0.964 1.00 93.75 218 GLY A O 1
ATOM 1709 N N . PHE A 1 219 ? -3.289 7.071 0.814 1.00 95.19 219 PHE A N 1
ATOM 1710 C CA . PHE A 1 219 ? -2.056 6.713 0.115 1.00 95.19 219 PHE A CA 1
ATOM 1711 C C . PHE A 1 219 ? -2.305 5.741 -1.043 1.00 95.19 219 PHE A C 1
ATOM 1713 O O . PHE A 1 219 ? -1.783 5.968 -2.134 1.00 95.19 219 PHE A O 1
ATOM 1720 N N . GLU A 1 220 ? -3.137 4.712 -0.864 1.00 95.94 220 GLU A N 1
ATOM 1721 C CA . GLU A 1 220 ? -3.505 3.792 -1.953 1.00 95.94 220 GLU A CA 1
ATOM 1722 C C . GLU A 1 220 ? -4.210 4.517 -3.110 1.00 95.94 220 GLU A C 1
ATOM 1724 O O . GLU A 1 220 ? -3.885 4.293 -4.279 1.00 95.94 220 GLU A O 1
ATOM 1729 N N . ILE A 1 221 ? -5.119 5.450 -2.799 1.00 94.56 221 ILE A N 1
ATOM 1730 C CA . ILE A 1 221 ? -5.819 6.269 -3.799 1.00 94.56 221 ILE A CA 1
ATOM 1731 C C . ILE A 1 221 ? -4.837 7.172 -4.556 1.00 94.56 221 ILE A C 1
ATOM 1733 O O . ILE A 1 221 ? -4.890 7.225 -5.788 1.00 94.56 221 ILE A O 1
ATOM 1737 N N . ILE A 1 222 ? -3.925 7.861 -3.856 1.00 95.62 222 ILE A N 1
ATOM 1738 C CA . ILE A 1 222 ? -2.894 8.687 -4.504 1.00 95.62 222 ILE A CA 1
ATOM 1739 C C . ILE A 1 222 ? -2.031 7.824 -5.415 1.00 95.62 222 ILE A C 1
ATOM 1741 O O . ILE A 1 222 ? -1.828 8.182 -6.572 1.00 95.62 222 ILE A O 1
ATOM 1745 N N . LEU A 1 223 ? -1.515 6.701 -4.909 1.00 96.62 223 LEU A N 1
ATOM 1746 C CA . LEU A 1 223 ? -0.619 5.835 -5.666 1.00 96.62 223 LEU A CA 1
ATOM 1747 C C . LEU A 1 223 ? -1.323 5.280 -6.904 1.00 96.62 223 LEU A C 1
ATOM 1749 O O . LEU A 1 223 ? -0.759 5.351 -7.995 1.00 96.62 223 LEU A O 1
ATOM 1753 N N . GLY A 1 224 ? -2.573 4.823 -6.779 1.00 95.75 224 GLY A N 1
ATOM 1754 C CA . GLY A 1 224 ? -3.401 4.431 -7.922 1.00 95.75 224 GLY A CA 1
ATOM 1755 C C . GLY A 1 224 ? -3.601 5.571 -8.930 1.00 95.75 224 GLY A C 1
ATOM 1756 O O . GLY A 1 224 ? -3.499 5.361 -10.143 1.00 95.75 224 GLY A O 1
ATOM 1757 N N . GLY A 1 225 ? -3.797 6.799 -8.443 1.00 95.69 225 GLY A N 1
ATOM 1758 C CA . GLY A 1 225 ? -3.851 8.008 -9.264 1.00 95.69 225 GLY A CA 1
ATOM 1759 C C . GLY A 1 225 ? -2.543 8.283 -10.014 1.00 95.69 225 GLY A C 1
ATOM 1760 O O . GLY A 1 225 ? -2.567 8.505 -11.225 1.00 95.69 225 GLY A O 1
ATOM 1761 N N . ILE A 1 226 ? -1.392 8.198 -9.340 1.00 97.06 226 ILE A N 1
ATOM 1762 C CA . ILE A 1 226 ? -0.081 8.416 -9.967 1.00 97.06 226 ILE A CA 1
ATOM 1763 C C . ILE A 1 226 ? 0.222 7.311 -10.989 1.00 97.06 226 ILE A C 1
ATOM 1765 O O . ILE A 1 226 ? 0.667 7.623 -12.093 1.00 97.06 226 ILE A O 1
ATOM 1769 N N . TYR A 1 227 ? -0.097 6.044 -10.696 1.00 96.62 227 TYR A N 1
ATOM 1770 C CA . TYR A 1 227 ? -0.011 4.961 -11.684 1.00 96.62 227 TYR A CA 1
ATOM 1771 C C . TYR A 1 227 ? -0.887 5.237 -12.914 1.00 96.62 227 TYR A C 1
ATOM 1773 O O . TYR A 1 227 ? -0.485 4.935 -14.037 1.00 96.62 227 TYR A O 1
ATOM 1781 N N . THR A 1 228 ? -2.064 5.841 -12.724 1.00 96.00 228 THR A N 1
ATOM 1782 C CA . THR A 1 228 ? -2.975 6.197 -13.824 1.00 96.00 228 THR A CA 1
ATOM 1783 C C . THR A 1 228 ? -2.406 7.320 -14.689 1.00 96.00 228 THR A C 1
ATOM 1785 O O . THR A 1 228 ? -2.483 7.246 -15.915 1.00 96.00 228 THR A O 1
ATOM 1788 N N . ILE A 1 229 ? -1.800 8.338 -14.069 1.00 96.31 229 ILE A N 1
ATOM 1789 C CA . ILE A 1 229 ? -1.111 9.430 -14.775 1.00 96.31 229 ILE A CA 1
ATOM 1790 C C . ILE A 1 229 ? 0.103 8.892 -15.539 1.00 96.31 229 ILE A C 1
ATOM 1792 O O . ILE A 1 229 ? 0.353 9.302 -16.671 1.00 96.31 229 ILE A O 1
ATOM 1796 N N . PHE A 1 230 ? 0.844 7.960 -14.937 1.00 94.31 230 PHE A N 1
ATOM 1797 C CA . PHE A 1 230 ? 2.026 7.356 -15.541 1.00 94.31 230 PHE A CA 1
ATOM 1798 C C . PHE A 1 230 ? 1.685 6.456 -16.740 1.00 94.31 230 PHE A C 1
ATOM 1800 O O . PHE A 1 230 ? 2.395 6.467 -17.747 1.00 94.31 230 PHE A O 1
ATOM 1807 N N . ALA A 1 231 ? 0.594 5.688 -16.653 1.00 93.38 231 ALA A N 1
ATOM 1808 C CA . ALA A 1 231 ? 0.188 4.715 -17.666 1.00 93.38 231 ALA A CA 1
ATOM 1809 C C . ALA A 1 231 ? -1.293 4.874 -18.077 1.00 93.38 231 ALA A C 1
ATOM 1811 O O . ALA A 1 231 ? -2.105 3.969 -17.846 1.00 93.38 231 ALA A O 1
ATOM 1812 N N . PRO A 1 232 ? -1.669 5.991 -18.728 1.00 92.94 232 PRO A N 1
ATOM 1813 C CA . PRO A 1 232 ? -3.051 6.237 -19.119 1.00 92.94 232 PRO A CA 1
ATOM 1814 C C . PRO A 1 232 ? -3.513 5.199 -20.148 1.00 92.94 232 PRO A C 1
ATOM 1816 O O . PRO A 1 232 ? -2.843 4.944 -21.153 1.00 92.94 232 PRO A O 1
ATOM 1819 N N . SER A 1 233 ? -4.672 4.579 -19.914 1.00 93.06 233 SER A N 1
ATOM 1820 C CA . SER A 1 233 ? -5.191 3.528 -20.793 1.00 93.06 233 SER A CA 1
ATOM 1821 C C . SER A 1 233 ? -6.718 3.461 -20.804 1.00 93.06 233 SER A C 1
ATOM 1823 O O . SER A 1 233 ? -7.386 3.839 -19.844 1.00 93.06 233 SER A O 1
ATOM 1825 N N . LYS A 1 234 ? -7.291 2.911 -21.885 1.00 93.62 234 LYS A N 1
ATOM 1826 C CA . LYS A 1 234 ? -8.741 2.644 -21.977 1.00 93.62 234 LYS A CA 1
ATOM 1827 C C . LYS A 1 234 ? -9.212 1.581 -20.975 1.00 93.62 234 LYS A C 1
ATOM 1829 O O . LYS A 1 234 ? -10.399 1.530 -20.669 1.00 93.62 234 LYS A O 1
ATOM 1834 N N . LEU A 1 235 ? -8.294 0.763 -20.447 1.00 92.62 235 LEU A N 1
ATOM 1835 C CA . LEU A 1 235 ? -8.603 -0.234 -19.418 1.00 92.62 235 LEU A CA 1
ATOM 1836 C C . LEU A 1 235 ? -9.046 0.414 -18.102 1.00 92.62 235 LEU A C 1
ATOM 1838 O O . LEU A 1 235 ? -9.709 -0.242 -17.308 1.00 92.62 235 LEU A O 1
ATOM 1842 N N . MET A 1 236 ? -8.769 1.706 -17.902 1.00 93.94 236 MET A N 1
ATOM 1843 C CA . MET A 1 236 ? -9.235 2.450 -16.731 1.00 93.94 236 MET A CA 1
ATOM 1844 C C . MET A 1 236 ? -10.757 2.525 -16.609 1.00 93.94 236 MET A C 1
ATOM 1846 O O . MET A 1 236 ? -11.261 2.715 -15.507 1.00 93.94 236 MET A O 1
ATOM 1850 N N . LEU A 1 237 ? -11.509 2.293 -17.689 1.00 94.19 237 LEU A N 1
ATOM 1851 C CA . LEU A 1 237 ? -12.963 2.136 -17.591 1.00 94.19 237 LEU A CA 1
ATOM 1852 C C . LEU A 1 237 ? -13.348 0.959 -16.678 1.00 94.19 237 LEU A C 1
ATOM 1854 O O . LEU A 1 237 ? -14.331 1.045 -15.949 1.00 94.19 237 LEU A O 1
ATOM 1858 N N . TYR A 1 238 ? -12.535 -0.101 -16.639 1.00 95.06 238 TYR A N 1
ATOM 1859 C CA . TYR A 1 238 ? -12.743 -1.233 -15.734 1.00 95.06 238 TYR A CA 1
ATOM 1860 C C . TYR A 1 238 ? -12.367 -0.930 -14.281 1.00 95.06 238 TYR A C 1
ATOM 1862 O O . TYR A 1 238 ? -12.735 -1.704 -13.401 1.00 95.06 238 TYR A O 1
ATOM 1870 N N . ALA A 1 239 ? -11.676 0.181 -14.008 1.00 94.38 239 ALA A N 1
ATOM 1871 C CA . ALA A 1 239 ? -11.399 0.635 -12.647 1.00 94.38 239 ALA A CA 1
ATOM 1872 C C . ALA A 1 239 ? -12.600 1.361 -12.016 1.00 94.38 239 ALA A C 1
ATOM 1874 O O . ALA A 1 239 ? -12.659 1.478 -10.795 1.00 94.38 239 ALA A O 1
ATOM 1875 N N . ILE A 1 240 ? -13.580 1.811 -12.815 1.00 94.12 240 ILE A N 1
ATOM 1876 C CA . ILE A 1 240 ? -14.748 2.570 -12.332 1.00 94.12 240 ILE A CA 1
ATOM 1877 C C . ILE A 1 240 ? -15.484 1.850 -11.186 1.00 94.12 240 ILE A C 1
ATOM 1879 O O . ILE A 1 240 ? -15.719 2.496 -10.164 1.00 94.12 240 ILE A O 1
ATOM 1883 N N . PRO A 1 241 ? -15.806 0.541 -11.267 1.00 95.88 241 PRO A N 1
ATOM 1884 C CA . PRO A 1 241 ? -16.460 -0.157 -10.161 1.00 95.88 241 PRO A CA 1
ATOM 1885 C C . PRO A 1 241 ? -15.640 -0.139 -8.868 1.00 95.88 241 PRO A C 1
ATOM 1887 O O . PRO A 1 241 ? -16.199 0.088 -7.799 1.00 95.88 241 PRO A O 1
ATOM 1890 N N . ALA A 1 242 ? -14.319 -0.324 -8.958 1.00 94.94 242 ALA A N 1
ATOM 1891 C CA . ALA A 1 242 ? -13.433 -0.309 -7.796 1.00 94.94 242 ALA A CA 1
ATOM 1892 C C . ALA A 1 242 ? -13.335 1.088 -7.163 1.00 94.94 242 ALA A C 1
ATOM 1894 O O . ALA A 1 242 ? -13.354 1.221 -5.939 1.00 94.94 242 ALA A O 1
ATOM 1895 N N . LEU A 1 243 ? -13.302 2.139 -7.987 1.00 93.56 243 LEU A N 1
ATOM 1896 C CA . LEU A 1 243 ? -13.315 3.527 -7.521 1.00 93.56 243 LEU A CA 1
ATOM 1897 C C . LEU A 1 243 ? -14.639 3.879 -6.830 1.00 93.56 243 LEU A C 1
ATOM 1899 O O . LEU A 1 243 ? -14.622 4.466 -5.752 1.00 93.56 243 LEU A O 1
ATOM 1903 N N . ILE A 1 244 ? -15.777 3.474 -7.405 1.00 93.69 244 ILE A N 1
ATOM 1904 C CA . ILE A 1 244 ? -17.103 3.664 -6.797 1.00 93.69 244 ILE A CA 1
ATOM 1905 C C . ILE A 1 244 ? -17.198 2.896 -5.476 1.00 93.69 244 ILE A C 1
ATOM 1907 O O . ILE A 1 244 ? -17.621 3.460 -4.467 1.00 93.69 244 ILE A O 1
ATOM 1911 N N . HIS A 1 245 ? -16.781 1.627 -5.464 1.00 94.25 245 HIS A N 1
ATOM 1912 C CA . HIS A 1 245 ? -16.756 0.816 -4.250 1.00 94.25 245 HIS A CA 1
ATOM 1913 C C . HIS A 1 245 ? -15.939 1.502 -3.151 1.00 94.25 245 HIS A C 1
ATOM 1915 O O . HIS A 1 245 ? -16.425 1.703 -2.040 1.00 94.25 245 HIS A O 1
ATOM 1921 N N . THR A 1 246 ? -14.719 1.919 -3.486 1.00 92.19 246 THR A N 1
ATOM 1922 C CA . THR A 1 246 ? -13.817 2.570 -2.539 1.00 92.19 246 THR A CA 1
ATOM 1923 C C . THR A 1 246 ? -14.402 3.882 -2.033 1.00 92.19 246 THR A C 1
ATOM 1925 O O . THR A 1 246 ? -14.415 4.091 -0.832 1.00 92.19 246 THR A O 1
ATOM 1928 N N . ALA A 1 247 ? -14.956 4.731 -2.899 1.00 89.31 247 ALA A N 1
ATOM 1929 C CA . ALA A 1 247 ? -15.472 6.042 -2.505 1.00 89.31 247 ALA A CA 1
ATOM 1930 C C . ALA A 1 247 ? -16.740 5.985 -1.633 1.00 89.31 247 ALA A C 1
ATOM 1932 O O . ALA A 1 247 ? -16.893 6.816 -0.739 1.00 89.31 247 ALA A O 1
ATOM 1933 N N . PHE A 1 248 ? -17.651 5.040 -1.895 1.00 88.50 248 PHE A N 1
ATOM 1934 C CA . PHE A 1 248 ? -18.995 5.057 -1.299 1.00 88.50 248 PHE A CA 1
ATOM 1935 C C . PHE A 1 248 ? -19.291 3.898 -0.347 1.00 88.50 248 PHE A C 1
ATOM 1937 O O . PHE A 1 248 ? -20.104 4.056 0.560 1.00 88.50 248 PHE A O 1
ATOM 1944 N N . PHE A 1 249 ? -18.666 2.737 -0.541 1.00 88.06 249 PHE A N 1
ATOM 1945 C CA . PHE A 1 249 ? -19.004 1.512 0.194 1.00 88.06 249 PHE A CA 1
ATOM 1946 C C . PHE A 1 249 ? -17.930 1.103 1.204 1.00 88.06 249 PHE A C 1
ATOM 1948 O O . PHE A 1 249 ? -18.201 0.310 2.109 1.00 88.06 249 PHE A O 1
ATOM 1955 N N . ASN A 1 250 ? -16.721 1.650 1.084 1.00 90.31 250 ASN A N 1
ATOM 1956 C CA . ASN A 1 250 ? -15.627 1.349 1.990 1.00 90.31 250 ASN A CA 1
ATOM 1957 C C . ASN A 1 250 ? -15.654 2.275 3.222 1.00 90.31 250 ASN A C 1
ATOM 1959 O O . ASN A 1 250 ? -15.266 3.440 3.151 1.00 90.31 250 ASN A O 1
ATOM 1963 N N . TYR A 1 251 ? -16.053 1.737 4.381 1.00 86.50 251 TYR A N 1
ATOM 1964 C CA . TYR A 1 251 ? -16.075 2.466 5.661 1.00 86.50 251 TYR A CA 1
ATOM 1965 C C . TYR A 1 251 ? -14.679 2.795 6.228 1.00 86.50 251 TYR A C 1
ATOM 1967 O O . TYR A 1 251 ? -14.551 3.464 7.260 1.00 86.50 251 TYR A O 1
ATOM 1975 N N . HIS A 1 252 ? -13.612 2.330 5.574 1.00 87.88 252 HIS A N 1
ATOM 1976 C CA . HIS A 1 252 ? -12.258 2.780 5.874 1.00 87.88 252 HIS A CA 1
ATOM 1977 C C . HIS A 1 252 ? -11.974 4.179 5.308 1.00 87.88 252 HIS A C 1
ATOM 1979 O O . HIS A 1 252 ? -11.083 4.843 5.832 1.00 87.88 252 HIS A O 1
ATOM 1985 N N . VAL A 1 253 ? -12.762 4.674 4.338 1.00 87.31 253 VAL A N 1
ATOM 1986 C CA . VAL A 1 253 ? -12.736 6.094 3.959 1.00 87.31 253 VAL A CA 1
ATOM 1987 C C . VAL A 1 253 ? -13.372 6.909 5.082 1.00 87.31 253 VAL A C 1
ATOM 1989 O O . VAL A 1 253 ? -14.559 6.766 5.362 1.00 87.31 253 VAL A O 1
ATOM 1992 N N . GLN A 1 254 ? -12.615 7.818 5.692 1.00 84.94 254 GLN A N 1
ATOM 1993 C CA . GLN A 1 254 ? -13.098 8.709 6.754 1.00 84.94 254 GLN A CA 1
ATOM 1994 C C . GLN A 1 254 ? -13.932 9.882 6.192 1.00 84.94 254 GLN A C 1
ATOM 1996 O O . GLN A 1 254 ? -13.648 11.049 6.443 1.00 84.94 254 GLN A O 1
ATOM 2001 N N . THR A 1 255 ? -14.954 9.589 5.381 1.00 86.06 255 THR A N 1
ATOM 2002 C CA . THR A 1 255 ? -15.927 10.599 4.928 1.00 86.06 255 THR A CA 1
ATOM 2003 C C . THR A 1 255 ? -17.116 10.673 5.886 1.00 86.06 255 THR A C 1
ATOM 2005 O O . THR A 1 255 ? -17.484 9.657 6.479 1.00 86.06 255 THR A O 1
ATOM 2008 N N . PRO A 1 256 ? -17.806 11.827 5.987 1.00 87.25 256 PRO A N 1
ATOM 2009 C CA . PRO A 1 256 ? -19.013 11.946 6.808 1.00 87.25 256 PRO A CA 1
ATOM 2010 C C . PRO A 1 256 ? -20.087 10.893 6.488 1.00 87.25 256 PRO A C 1
ATOM 2012 O O . PRO A 1 256 ? -20.734 10.377 7.397 1.00 87.25 256 PRO A O 1
ATOM 2015 N N . LEU A 1 257 ? -20.246 10.529 5.209 1.00 86.94 257 LEU A N 1
ATOM 2016 C CA . LEU A 1 257 ? -21.206 9.513 4.766 1.00 86.94 257 LEU A CA 1
ATOM 2017 C C . LEU A 1 257 ? -20.836 8.113 5.279 1.00 86.94 257 LEU A C 1
ATOM 2019 O O . LEU A 1 257 ? -21.674 7.423 5.861 1.00 86.94 257 LEU A O 1
ATOM 2023 N N . ALA A 1 258 ? -19.578 7.710 5.095 1.00 86.81 258 ALA A N 1
ATOM 2024 C CA . ALA A 1 258 ? -19.073 6.423 5.560 1.00 86.81 258 ALA A CA 1
ATOM 2025 C C . ALA A 1 258 ? -19.127 6.313 7.092 1.00 86.81 258 ALA A C 1
ATOM 2027 O O . ALA A 1 258 ? -19.586 5.300 7.623 1.00 86.81 258 ALA A O 1
ATOM 2028 N N . THR A 1 259 ? -18.743 7.379 7.802 1.00 88.31 259 THR A N 1
ATOM 2029 C CA . THR A 1 259 ? -18.828 7.458 9.266 1.00 88.31 259 THR A CA 1
ATOM 2030 C C . THR A 1 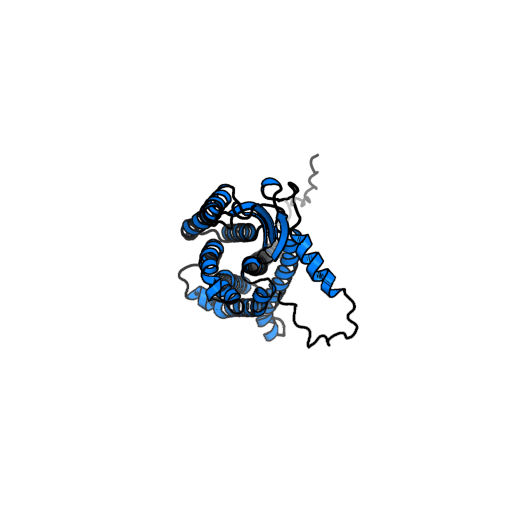259 ? -20.273 7.355 9.746 1.00 88.31 259 THR A C 1
ATOM 2032 O O . THR A 1 259 ? -20.548 6.601 10.675 1.00 88.31 259 THR A O 1
ATOM 2035 N N . SER A 1 260 ? -21.219 8.036 9.091 1.00 89.75 260 SER A N 1
ATOM 2036 C CA . SER A 1 260 ? -22.644 7.930 9.424 1.00 89.75 260 SER A CA 1
ATOM 2037 C C . SER A 1 260 ? -23.178 6.507 9.219 1.00 89.75 260 SER A C 1
ATOM 2039 O O . SER A 1 260 ? -23.859 5.978 10.097 1.00 89.75 260 SER A O 1
ATOM 2041 N N . SER A 1 261 ? -22.806 5.841 8.119 1.00 89.69 261 SER A N 1
ATOM 2042 C CA . SER A 1 261 ? -23.194 4.448 7.856 1.00 89.69 261 SER A CA 1
ATOM 2043 C C . SER A 1 261 ? -22.608 3.465 8.878 1.00 89.69 261 SER A C 1
ATOM 2045 O O . SER A 1 261 ? -23.296 2.535 9.314 1.00 89.69 261 SER A O 1
ATOM 2047 N N . LEU A 1 262 ? -21.343 3.653 9.267 1.00 89.19 262 LEU A N 1
ATOM 2048 C CA . LEU A 1 262 ? -20.697 2.868 10.319 1.00 89.19 262 LEU A CA 1
ATOM 2049 C C . LEU A 1 262 ? -21.415 3.076 11.657 1.00 89.19 262 LEU A C 1
ATOM 2051 O O . LEU A 1 262 ? -21.799 2.105 12.308 1.00 89.19 262 LEU A O 1
ATOM 2055 N N . ASN A 1 263 ? -21.670 4.333 12.023 1.00 92.50 263 ASN A N 1
ATOM 2056 C CA . ASN A 1 263 ? -22.317 4.682 13.281 1.00 92.50 263 ASN A CA 1
ATOM 2057 C C . ASN A 1 263 ? -23.756 4.144 13.351 1.00 92.50 263 ASN A C 1
ATOM 2059 O O . ASN A 1 263 ? -24.143 3.557 14.352 1.00 92.50 263 ASN A O 1
ATOM 2063 N N . ALA A 1 264 ? -24.518 4.210 12.254 1.00 91.88 264 ALA A N 1
ATOM 2064 C CA . ALA A 1 264 ? -25.856 3.617 12.170 1.00 91.88 264 ALA A CA 1
ATOM 2065 C C . ALA A 1 264 ? -25.860 2.092 12.391 1.00 91.88 264 ALA A C 1
ATOM 2067 O O . ALA A 1 264 ? -26.864 1.529 12.829 1.00 91.88 264 ALA A O 1
ATOM 2068 N N . THR A 1 265 ? -24.752 1.409 12.086 1.00 91.19 265 THR A N 1
ATOM 2069 C CA . THR A 1 265 ? -24.585 -0.023 12.370 1.00 91.19 265 THR A CA 1
ATOM 2070 C C . THR A 1 265 ? -24.187 -0.253 13.827 1.00 91.19 265 THR A C 1
ATOM 2072 O O . THR A 1 265 ? -24.770 -1.117 14.475 1.00 91.19 265 THR A O 1
ATOM 2075 N N . MET A 1 266 ? -23.252 0.540 14.358 1.00 91.81 266 MET A N 1
ATOM 2076 C CA . MET A 1 266 ? -22.804 0.457 15.755 1.00 91.81 266 MET A CA 1
ATOM 2077 C C . MET A 1 266 ? -23.917 0.793 16.756 1.00 91.81 266 MET A C 1
ATOM 2079 O O . MET A 1 266 ? -24.051 0.125 17.777 1.00 91.81 266 MET A O 1
ATOM 2083 N N . MET A 1 267 ? -24.777 1.764 16.441 1.00 93.38 267 MET A N 1
ATOM 2084 C CA . MET A 1 267 ? -25.881 2.159 17.321 1.00 93.38 267 MET A CA 1
ATOM 2085 C C . MET A 1 267 ? -26.865 1.010 17.561 1.00 93.38 267 MET A C 1
ATOM 2087 O O . MET A 1 267 ? -27.475 0.936 18.624 1.00 93.38 267 MET A O 1
ATOM 2091 N N . LYS A 1 268 ? -26.989 0.071 16.611 1.00 92.94 268 LYS A N 1
ATOM 2092 C CA . LYS A 1 268 ? -27.825 -1.130 16.777 1.00 92.94 268 LYS A CA 1
ATOM 2093 C C . LYS A 1 268 ? -27.288 -2.085 17.841 1.00 92.94 268 LYS A C 1
ATOM 2095 O O . LYS A 1 268 ? -28.062 -2.875 18.368 1.00 92.94 268 LYS A O 1
ATOM 2100 N N . SER A 1 269 ? -25.991 -2.030 18.141 1.00 91.44 269 SER A N 1
ATOM 2101 C CA . SER A 1 269 ? -25.352 -2.792 19.216 1.00 91.44 269 SER A CA 1
ATOM 2102 C C . SER A 1 269 ? -25.072 -1.945 20.463 1.00 91.44 269 SER A C 1
ATOM 2104 O O . SER A 1 269 ? -24.291 -2.370 21.310 1.00 91.44 269 SER A O 1
ATOM 2106 N N . GLY A 1 270 ? -25.687 -0.761 20.583 1.00 92.06 270 GLY A N 1
ATOM 2107 C CA . GLY A 1 270 ? -25.530 0.117 21.746 1.00 92.06 270 GLY A CA 1
ATOM 2108 C C . GLY A 1 270 ? -24.226 0.921 21.762 1.00 92.06 270 GLY A C 1
ATOM 2109 O O . GLY A 1 270 ? -23.877 1.483 22.798 1.00 92.06 270 GLY A O 1
ATOM 2110 N N . TRP A 1 271 ? -23.505 0.999 20.637 1.00 93.56 271 TRP A N 1
ATOM 2111 C CA . TRP A 1 271 ? -22.236 1.725 20.522 1.00 93.56 271 TRP A CA 1
ATOM 2112 C C . TRP A 1 271 ? -22.346 2.928 19.590 1.00 93.56 271 TRP A C 1
ATOM 2114 O O . TRP A 1 271 ? -22.994 2.864 18.552 1.00 93.56 271 TRP A O 1
ATOM 2124 N N . THR A 1 272 ? -21.653 4.013 19.915 1.00 94.75 272 THR A N 1
ATOM 2125 C CA . THR A 1 272 ? -21.568 5.200 19.056 1.00 94.75 272 THR A CA 1
ATOM 2126 C C . THR A 1 272 ? -20.109 5.556 18.815 1.00 94.75 272 THR A C 1
ATOM 2128 O O . THR A 1 272 ? -19.325 5.621 19.760 1.00 94.75 272 THR A O 1
ATOM 2131 N N . LEU A 1 273 ? -19.731 5.786 17.557 1.00 94.12 273 LEU A N 1
ATOM 2132 C CA . LEU A 1 273 ? -18.424 6.334 17.203 1.00 94.12 273 LEU A CA 1
ATOM 2133 C C . LEU A 1 273 ? -18.475 7.861 17.319 1.00 94.12 273 LEU A C 1
ATOM 2135 O O . LEU A 1 273 ? -19.212 8.509 16.577 1.00 94.12 273 LEU A O 1
ATOM 2139 N N . ILE A 1 274 ? -17.700 8.415 18.252 1.00 93.25 274 ILE A N 1
ATOM 2140 C CA . ILE A 1 274 ? -17.627 9.859 18.510 1.00 93.25 274 ILE A CA 1
ATOM 2141 C C . ILE A 1 274 ? -16.589 10.504 17.600 1.00 93.25 274 ILE A C 1
ATOM 2143 O O . ILE A 1 274 ? -16.881 11.493 16.935 1.00 93.25 274 ILE A O 1
ATOM 2147 N N . ASP A 1 275 ? -15.389 9.930 17.570 1.00 91.50 275 ASP A N 1
ATOM 2148 C CA . ASP A 1 275 ? -14.286 10.440 16.764 1.00 91.50 275 ASP A CA 1
ATOM 2149 C C . ASP A 1 275 ? -13.339 9.309 16.354 1.00 91.50 275 ASP A C 1
ATOM 2151 O O . ASP A 1 275 ? -13.279 8.259 17.008 1.00 91.50 275 ASP A O 1
ATOM 2155 N N . ARG A 1 276 ? -12.615 9.505 15.253 1.00 90.69 276 ARG A N 1
ATOM 2156 C CA . ARG A 1 276 ? -11.658 8.538 14.716 1.00 90.69 276 ARG A CA 1
ATOM 2157 C C . ARG A 1 276 ? -10.548 9.239 13.946 1.00 90.69 276 ARG A C 1
ATOM 2159 O O . ARG A 1 276 ? -10.822 9.957 12.993 1.00 90.69 276 ARG A O 1
ATOM 2166 N N . GLN A 1 277 ? -9.310 8.889 14.277 1.00 90.44 277 GLN A N 1
ATOM 2167 C CA . GLN A 1 277 ? -8.102 9.371 13.622 1.00 90.44 277 GLN A CA 1
ATOM 2168 C C . GLN A 1 277 ? -7.204 8.212 13.174 1.00 90.44 277 GLN A C 1
ATOM 2170 O O . GLN A 1 277 ? -7.172 7.148 13.797 1.00 90.44 277 GLN A O 1
ATOM 2175 N N . GLU A 1 278 ? -6.461 8.417 12.087 1.00 90.62 278 GLU A N 1
ATOM 2176 C CA . GLU A 1 278 ? -5.425 7.479 11.645 1.00 90.62 278 GLU A CA 1
ATOM 2177 C C . GLU A 1 278 ? -4.177 7.548 12.537 1.00 90.62 278 GLU A C 1
ATOM 2179 O O . GLU A 1 278 ? -3.760 8.627 12.948 1.00 90.62 278 GLU A O 1
ATOM 2184 N N . SER A 1 279 ? -3.543 6.405 12.779 1.00 88.00 279 SER A N 1
ATOM 2185 C CA . SER A 1 279 ? -2.239 6.277 13.434 1.00 88.00 279 SER A CA 1
ATOM 2186 C C . SER A 1 279 ? -1.417 5.158 12.780 1.00 88.00 279 SER A C 1
ATOM 2188 O O . SER A 1 279 ? -1.938 4.389 11.975 1.00 88.00 279 SER A O 1
ATOM 2190 N N . LEU A 1 280 ? -0.140 5.019 13.137 1.00 82.81 280 LEU A N 1
ATOM 2191 C CA . LEU A 1 280 ? 0.777 4.012 12.580 1.00 82.81 280 LEU A CA 1
ATOM 2192 C C . LEU A 1 280 ? 0.341 2.578 12.856 1.00 82.81 280 LEU A C 1
ATOM 2194 O O . LEU A 1 280 ? 0.364 1.714 11.975 1.00 82.81 280 LEU A O 1
ATOM 2198 N N . THR A 1 281 ? -0.093 2.325 14.084 1.00 77.31 281 THR A N 1
ATOM 2199 C CA . THR A 1 281 ? -0.526 0.993 14.499 1.00 77.31 281 THR A CA 1
ATOM 2200 C C . THR A 1 281 ? -1.964 0.713 14.122 1.00 77.31 281 THR A C 1
ATOM 2202 O O . THR A 1 281 ? -2.299 -0.457 14.034 1.00 77.31 281 THR A O 1
ATOM 2205 N N . GLY A 1 282 ? -2.770 1.754 13.874 1.00 83.88 282 GLY A N 1
ATOM 2206 C CA . GLY A 1 282 ? -4.208 1.576 13.808 1.00 83.88 282 GLY A CA 1
ATOM 2207 C C . GLY A 1 282 ? -5.075 2.783 13.552 1.00 83.88 282 GLY A C 1
ATOM 2208 O O . GLY A 1 282 ? -4.619 3.819 13.062 1.00 83.88 282 GLY A O 1
ATOM 2209 N N . TYR A 1 283 ? -6.335 2.645 13.952 1.00 88.00 283 TYR A N 1
ATOM 2210 C CA . TYR A 1 283 ? -7.225 3.770 14.196 1.00 88.00 283 TYR A CA 1
ATOM 2211 C C . TYR A 1 283 ? -7.260 4.083 15.687 1.00 88.00 283 TYR A C 1
ATOM 2213 O O . TYR A 1 283 ? -7.545 3.208 16.504 1.00 88.00 283 TYR A O 1
ATOM 2221 N N . ILE A 1 284 ? -7.053 5.350 16.030 1.00 91.38 284 ILE A N 1
ATOM 2222 C CA . ILE A 1 284 ? -7.422 5.866 17.345 1.00 91.38 284 ILE A CA 1
ATOM 2223 C C . ILE A 1 284 ? -8.889 6.260 17.246 1.00 91.38 284 ILE A C 1
ATOM 2225 O O . ILE A 1 284 ? -9.243 7.118 16.444 1.00 91.38 284 ILE A O 1
ATOM 2229 N N . SER A 1 285 ? -9.754 5.622 18.023 1.00 91.94 285 SER A N 1
ATOM 2230 C CA . SER A 1 285 ? -11.190 5.899 18.007 1.00 91.94 285 SER A CA 1
ATOM 2231 C C . SER A 1 285 ? -11.719 6.144 19.407 1.00 91.94 285 SER A C 1
ATOM 2233 O O . SER A 1 285 ? -11.383 5.404 20.335 1.00 91.94 285 SER A O 1
ATOM 2235 N N . ILE A 1 286 ? -12.587 7.141 19.529 1.00 94.00 286 ILE A N 1
ATOM 2236 C CA . ILE A 1 286 ? -13.375 7.406 20.724 1.00 94.00 286 ILE A CA 1
ATOM 2237 C C . ILE A 1 286 ? -14.759 6.816 20.486 1.00 94.00 286 ILE A C 1
ATOM 2239 O O . ILE A 1 286 ? -15.473 7.235 19.573 1.00 94.00 286 ILE A O 1
ATOM 2243 N N . ILE A 1 287 ? -15.129 5.832 21.297 1.00 94.38 287 ILE A N 1
ATOM 2244 C CA . ILE A 1 287 ? -16.426 5.160 21.219 1.00 94.38 287 ILE A CA 1
ATOM 2245 C C . ILE A 1 287 ? -17.161 5.284 22.549 1.00 94.38 287 ILE A C 1
ATOM 2247 O O . ILE A 1 287 ? -16.547 5.296 23.614 1.00 94.38 287 ILE A O 1
ATOM 2251 N N . GLU A 1 288 ? -18.481 5.361 22.481 1.00 94.00 288 GLU A N 1
ATOM 2252 C CA . GLU A 1 288 ? -19.362 5.467 23.639 1.00 94.00 288 GLU A CA 1
ATOM 2253 C C . GLU A 1 288 ? -20.331 4.287 23.673 1.00 94.00 288 GLU A C 1
ATOM 2255 O O . GLU A 1 288 ? -20.922 3.938 22.649 1.00 94.00 288 GLU A O 1
ATOM 2260 N N . SER A 1 289 ? -20.490 3.674 24.846 1.00 92.25 289 SER A N 1
ATOM 2261 C CA . SER A 1 289 ? -21.524 2.671 25.095 1.00 92.25 289 SER A CA 1
ATOM 2262 C C . SER A 1 289 ? -22.754 3.348 25.688 1.00 92.25 289 SER A C 1
ATOM 2264 O O . SER A 1 289 ? -22.700 3.861 26.807 1.00 92.25 289 SER A O 1
ATOM 2266 N N . ALA A 1 290 ? -23.878 3.305 24.976 1.00 86.69 290 ALA A N 1
ATOM 2267 C CA . ALA A 1 290 ? -25.150 3.819 25.478 1.00 86.69 290 ALA A CA 1
ATOM 2268 C C . ALA A 1 290 ? -25.648 2.999 26.683 1.00 86.69 290 ALA A C 1
ATOM 2270 O O . ALA A 1 290 ? -26.146 3.551 27.668 1.00 86.69 290 ALA A O 1
ATOM 2271 N N . ASP A 1 291 ? -25.461 1.679 26.639 1.00 85.38 291 ASP A N 1
ATOM 2272 C CA . ASP A 1 291 ? -25.950 0.760 27.668 1.00 85.38 291 ASP A CA 1
ATOM 2273 C C . ASP A 1 291 ? -25.089 0.817 28.928 1.00 85.38 291 ASP A C 1
ATOM 2275 O O . ASP A 1 291 ? -25.616 0.976 30.033 1.00 85.38 291 ASP A O 1
ATOM 2279 N N . GLN A 1 292 ? -23.766 0.766 28.760 1.00 84.56 292 GLN A N 1
ATOM 2280 C CA . GLN A 1 292 ? -22.823 0.745 29.877 1.00 84.56 292 GLN A CA 1
ATOM 2281 C C . GLN A 1 292 ? -22.501 2.158 30.383 1.00 84.56 292 GLN A C 1
ATOM 2283 O O . GLN A 1 292 ? -22.102 2.314 31.528 1.00 84.56 292 GLN A O 1
ATOM 2288 N N . GLY A 1 293 ? -22.757 3.208 29.596 1.00 88.25 293 GLY A N 1
ATOM 2289 C CA . GLY A 1 293 ? -22.582 4.594 30.032 1.00 88.25 293 GLY A CA 1
ATOM 2290 C C . GLY A 1 293 ? -21.127 4.974 30.255 1.00 88.25 293 GLY A C 1
ATOM 2291 O O . GLY A 1 293 ? -20.828 5.694 31.201 1.00 88.25 293 GLY A O 1
ATOM 2292 N N . PHE A 1 294 ? -20.225 4.493 29.406 1.00 89.69 294 PHE A N 1
ATOM 2293 C CA . PHE A 1 294 ? -18.839 4.942 29.389 1.00 89.69 294 PHE A CA 1
ATOM 2294 C C . PHE A 1 294 ? -18.402 5.324 27.987 1.00 89.69 294 PHE A C 1
ATOM 2296 O O . PHE A 1 294 ? -18.950 4.859 26.983 1.00 89.69 294 PHE A O 1
ATOM 2303 N N . LYS A 1 295 ? -17.353 6.136 27.937 1.00 92.69 295 LYS A N 1
ATOM 2304 C CA . LYS A 1 295 ? -16.662 6.539 26.724 1.00 92.69 295 LYS A CA 1
ATOM 2305 C C . LYS A 1 295 ? -15.210 6.108 26.817 1.00 92.69 295 LYS A C 1
ATOM 2307 O O . LYS A 1 295 ? -14.540 6.396 27.803 1.00 92.69 295 LYS A O 1
ATOM 2312 N N . VAL A 1 296 ? -14.720 5.421 25.794 1.00 92.50 296 VAL A N 1
ATOM 2313 C CA . VAL A 1 296 ? -13.348 4.908 25.749 1.00 92.50 296 VAL A CA 1
ATOM 2314 C C . VAL A 1 296 ? -12.624 5.388 24.511 1.00 92.50 296 VAL A C 1
ATOM 2316 O O . VAL A 1 296 ? -13.184 5.434 23.417 1.00 92.50 296 VAL A O 1
ATOM 2319 N N . MET A 1 297 ? -11.348 5.700 24.699 1.00 92.31 297 MET A N 1
ATOM 2320 C CA . MET A 1 297 ? -10.383 5.835 23.626 1.00 92.31 297 MET A CA 1
ATOM 2321 C C . MET A 1 297 ? -9.702 4.481 23.436 1.00 92.31 297 MET A C 1
ATOM 2323 O O . MET A 1 297 ? -9.124 3.925 24.370 1.00 92.31 297 MET A O 1
ATOM 2327 N N . ARG A 1 298 ? -9.752 3.948 22.219 1.00 89.06 298 ARG A N 1
ATOM 2328 C CA . ARG A 1 298 ? -9.044 2.723 21.831 1.00 89.06 298 ARG A CA 1
ATOM 2329 C C . ARG A 1 298 ? -8.146 2.987 20.634 1.00 89.06 298 ARG A C 1
ATOM 2331 O O . ARG A 1 298 ? -8.469 3.828 19.802 1.00 89.06 298 ARG A O 1
ATOM 2338 N N . CYS A 1 299 ? -7.061 2.235 20.543 1.00 86.69 299 CYS A N 1
ATOM 2339 C CA . CYS A 1 299 ? -6.231 2.115 19.355 1.00 86.69 299 CYS A CA 1
ATOM 2340 C C . CYS A 1 299 ? -6.257 0.649 18.927 1.00 86.69 299 CYS A C 1
ATOM 2342 O O . CYS A 1 299 ? -5.657 -0.200 19.585 1.00 86.69 299 CYS A O 1
ATOM 2344 N N . ASP A 1 300 ? -7.044 0.351 17.893 1.00 79.12 300 ASP A N 1
ATOM 2345 C CA . ASP A 1 300 ? -7.382 -1.007 17.452 1.00 79.12 300 ASP A CA 1
ATOM 2346 C C . ASP A 1 300 ? -7.710 -1.966 18.601 1.00 79.12 300 ASP A C 1
ATOM 2348 O O . ASP A 1 300 ? -8.793 -1.867 19.173 1.00 79.12 300 ASP A O 1
ATOM 2352 N N . HIS A 1 301 ? -6.817 -2.904 18.921 1.00 72.44 301 HIS A N 1
ATOM 2353 C CA . HIS A 1 301 ? -7.016 -3.945 19.929 1.00 72.44 301 HIS A CA 1
ATOM 2354 C C . HIS A 1 301 ? -6.703 -3.489 21.361 1.00 72.44 301 HIS A C 1
ATOM 2356 O O . HIS A 1 301 ? -6.995 -4.222 22.303 1.00 72.44 301 HIS A O 1
ATOM 2362 N N . SER A 1 302 ? -6.151 -2.288 21.534 1.00 79.81 302 SER A N 1
ATOM 2363 C CA . SER A 1 302 ? -5.761 -1.745 22.833 1.00 79.81 302 SER A CA 1
ATOM 2364 C C . SER A 1 302 ? -6.721 -0.654 23.285 1.00 79.81 302 SER A C 1
ATOM 2366 O O . SER A 1 302 ? -7.077 0.244 22.521 1.00 79.81 302 SER A O 1
ATOM 2368 N N . LEU A 1 303 ? -7.104 -0.687 24.557 1.00 84.75 303 LEU A N 1
ATOM 2369 C CA . LEU A 1 303 ? -7.817 0.410 25.202 1.00 84.75 303 LEU A CA 1
ATOM 2370 C C . LEU A 1 303 ? -6.777 1.397 25.747 1.00 84.75 303 LEU A C 1
ATOM 2372 O O . LEU A 1 303 ? -5.938 1.022 26.558 1.00 84.75 303 LEU A O 1
ATOM 2376 N N . LEU A 1 304 ? -6.804 2.639 25.261 1.00 84.31 304 LEU A N 1
ATOM 2377 C CA . LEU A 1 304 ? -5.866 3.698 25.658 1.00 84.31 304 LEU A CA 1
ATOM 2378 C C . LEU A 1 304 ? -6.357 4.496 26.863 1.00 84.31 304 LEU A C 1
ATOM 2380 O O . LEU A 1 304 ? -5.570 5.168 27.520 1.00 84.31 304 LEU A O 1
ATOM 2384 N N . GLY A 1 305 ? -7.658 4.453 27.137 1.00 88.56 305 GLY A N 1
ATOM 2385 C CA . GLY A 1 305 ? -8.255 5.070 28.308 1.00 88.56 305 GLY A CA 1
ATOM 2386 C C . GLY A 1 305 ? -9.748 5.283 28.141 1.00 88.56 305 GLY A C 1
ATOM 2387 O O . GLY A 1 305 ? -10.364 4.797 27.192 1.00 88.56 305 GLY A O 1
ATOM 2388 N N . GLY A 1 306 ? -10.338 6.017 29.074 1.00 89.62 306 GLY A N 1
ATOM 2389 C CA . GLY A 1 306 ? -11.750 6.358 29.028 1.00 89.62 306 GLY A CA 1
ATOM 2390 C C . GLY A 1 306 ? -12.301 6.772 30.379 1.00 89.62 306 GLY A C 1
ATOM 2391 O O . GLY A 1 306 ? -11.589 6.777 31.386 1.00 89.62 306 GLY A O 1
ATOM 2392 N N . GLU A 1 307 ? -13.584 7.091 30.380 1.00 89.44 307 GLU A N 1
ATOM 2393 C CA . GLU A 1 307 ? -14.333 7.563 31.535 1.00 89.44 307 GLU A CA 1
ATOM 2394 C C . GLU A 1 307 ? -15.734 6.945 31.565 1.00 89.44 307 GLU A C 1
ATOM 2396 O O . GLU A 1 307 ? -16.389 6.788 30.531 1.00 89.44 307 GLU A O 1
ATOM 2401 N N . TRP A 1 308 ? -16.209 6.622 32.762 1.00 88.50 308 TRP A N 1
ATOM 2402 C CA . TRP A 1 308 ? -17.624 6.413 33.031 1.00 88.50 308 TRP A CA 1
ATOM 2403 C C . TRP A 1 308 ? -18.330 7.764 33.029 1.00 88.50 308 TRP A C 1
ATOM 2405 O O . TRP A 1 308 ? -17.837 8.738 33.594 1.00 88.50 308 TRP A O 1
ATOM 2415 N N . LEU A 1 309 ? -19.487 7.835 32.381 1.00 86.56 309 LEU A N 1
ATOM 2416 C CA . LEU A 1 309 ? -20.222 9.076 32.198 1.00 86.56 309 LEU A CA 1
ATOM 2417 C C . LEU A 1 309 ? -20.995 9.414 33.474 1.00 86.56 309 LEU A C 1
ATOM 2419 O O . LEU A 1 309 ? -21.724 8.587 34.024 1.00 86.56 309 LEU A O 1
ATOM 2423 N N . ALA A 1 310 ? -20.883 10.670 33.906 1.00 78.50 310 ALA A N 1
ATOM 2424 C CA . ALA A 1 310 ? -21.446 11.175 35.158 1.00 78.50 310 ALA A CA 1
ATOM 2425 C C . ALA A 1 310 ? -22.940 10.856 35.356 1.00 78.50 310 ALA A C 1
ATOM 2427 O O . ALA A 1 310 ? -23.365 10.571 36.470 1.00 78.50 310 ALA A O 1
ATOM 2428 N N . TYR A 1 311 ? -23.737 10.844 34.281 1.00 77.38 311 TYR A N 1
ATOM 2429 C CA . TYR A 1 311 ? -25.181 10.587 34.358 1.00 77.38 311 TYR A CA 1
ATOM 2430 C C . TYR A 1 311 ? -25.548 9.129 34.685 1.00 77.38 311 TYR A C 1
ATOM 2432 O O . TYR A 1 311 ? -26.691 8.868 35.056 1.00 77.38 311 TYR A O 1
ATOM 2440 N N . LYS A 1 312 ? -24.608 8.183 34.551 1.00 69.38 312 LYS A N 1
ATOM 2441 C CA . LYS A 1 312 ? -24.754 6.796 35.029 1.00 69.38 312 LYS A CA 1
ATOM 2442 C C . LYS A 1 312 ? -23.850 6.471 36.220 1.00 69.38 312 LYS A C 1
ATOM 2444 O O . LYS A 1 312 ? -23.926 5.362 36.740 1.00 69.38 312 LYS A O 1
ATOM 2449 N N . SER A 1 313 ? -23.022 7.414 36.663 1.00 66.94 313 SER A N 1
ATOM 2450 C CA . SER A 1 313 ? -22.165 7.233 37.830 1.00 66.94 313 SER A CA 1
ATOM 2451 C C . SER A 1 313 ? -22.965 7.359 39.125 1.00 66.94 313 SER A C 1
ATOM 2453 O O . SER A 1 313 ? -23.747 8.293 39.303 1.00 66.94 313 SER A O 1
ATOM 2455 N N . THR A 1 314 ? -22.717 6.452 40.071 1.00 67.44 314 THR A N 1
ATOM 2456 C CA . THR A 1 314 ? -23.290 6.483 41.427 1.00 67.44 314 THR A CA 1
ATOM 2457 C C . THR A 1 314 ? -22.932 7.756 42.194 1.00 67.44 314 THR A C 1
ATOM 2459 O O . THR A 1 314 ? -23.680 8.171 43.076 1.00 67.44 314 THR A O 1
ATOM 2462 N N . THR A 1 315 ? -21.796 8.376 41.865 1.00 72.44 315 THR A N 1
ATOM 2463 C CA . THR A 1 315 ? -21.299 9.600 42.508 1.00 72.44 315 THR A CA 1
ATOM 2464 C C . THR A 1 315 ? -21.731 10.872 41.774 1.00 72.44 315 THR A C 1
ATOM 2466 O O . THR A 1 315 ? -21.507 11.972 42.276 1.00 72.44 315 THR A O 1
ATOM 2469 N N . GLY A 1 316 ? -22.345 10.749 40.589 1.00 75.62 316 GLY A N 1
ATOM 2470 C CA . GLY A 1 316 ? -22.645 11.881 39.707 1.00 75.62 316 GLY A CA 1
ATOM 2471 C C . GLY A 1 316 ? -21.400 12.541 39.099 1.00 75.62 316 GLY A C 1
ATOM 2472 O O . GLY A 1 316 ? -21.511 13.595 38.475 1.00 75.62 316 GLY A O 1
ATOM 2473 N N . LEU A 1 317 ? -20.219 11.940 39.276 1.00 77.31 317 LEU A N 1
ATOM 2474 C CA . LEU A 1 317 ? -18.947 12.391 38.719 1.00 77.31 317 LEU A CA 1
ATOM 2475 C C . LEU A 1 317 ? -18.464 11.402 37.661 1.00 77.31 317 LEU A C 1
ATOM 2477 O O . LEU A 1 317 ? -18.716 10.201 37.759 1.00 77.31 317 LEU A O 1
ATOM 2481 N N . ALA A 1 318 ? -17.778 11.911 36.638 1.00 81.06 318 ALA A N 1
ATOM 2482 C CA . ALA A 1 318 ? -17.124 11.052 35.663 1.00 81.06 318 ALA A CA 1
ATOM 2483 C C . ALA A 1 318 ? -15.918 10.361 36.316 1.00 81.06 318 ALA A C 1
ATOM 2485 O O . ALA A 1 318 ? -15.101 11.021 36.962 1.00 81.06 318 ALA A O 1
ATOM 2486 N N . GLU A 1 319 ? -15.812 9.042 36.159 1.00 82.38 319 GLU A N 1
ATOM 2487 C CA . GLU A 1 319 ? -14.760 8.238 36.792 1.00 82.38 319 GLU A CA 1
ATOM 2488 C C . GLU A 1 319 ? -13.831 7.637 35.731 1.00 82.38 319 GLU A C 1
ATOM 2490 O O . GLU A 1 319 ? -14.315 7.037 34.768 1.00 82.38 319 GLU A O 1
ATOM 2495 N N . PRO A 1 320 ? -12.498 7.760 35.866 1.00 86.31 320 PRO A N 1
ATOM 2496 C CA . PRO A 1 320 ? -11.573 7.244 34.869 1.00 86.31 320 PRO A CA 1
ATOM 2497 C C . PRO A 1 320 ? -11.529 5.712 34.896 1.00 86.31 320 PRO A C 1
ATOM 2499 O O . PRO A 1 320 ? -11.306 5.099 35.940 1.00 86.31 320 PRO A O 1
ATOM 2502 N N . ILE A 1 321 ? -11.611 5.082 33.723 1.00 80.50 321 ILE A N 1
ATOM 2503 C CA . ILE A 1 321 ? -11.467 3.620 33.575 1.00 80.50 321 ILE A CA 1
ATOM 2504 C C . ILE A 1 321 ? -10.064 3.154 34.008 1.00 80.50 321 ILE A C 1
ATOM 2506 O O . ILE A 1 321 ? -9.894 2.044 34.508 1.00 80.50 321 ILE A O 1
ATOM 2510 N N . TYR A 1 322 ? -9.058 4.027 33.894 1.00 76.06 322 TYR A N 1
ATOM 2511 C CA . TYR A 1 322 ? -7.678 3.739 34.296 1.00 76.06 322 TYR A CA 1
ATOM 2512 C C . TYR A 1 322 ? -7.481 3.517 35.798 1.00 76.06 322 TYR A C 1
ATOM 2514 O O . TYR A 1 322 ? -6.496 2.885 36.174 1.00 76.06 322 TYR A O 1
ATOM 2522 N N . GLY A 1 323 ? -8.393 3.995 36.655 1.00 69.38 323 GLY A N 1
ATOM 2523 C CA . GLY A 1 323 ? -8.268 3.816 38.105 1.00 69.38 323 GLY A CA 1
ATOM 2524 C C . GLY A 1 323 ? -8.124 2.342 38.495 1.00 69.38 323 GLY A C 1
ATOM 2525 O O . GLY A 1 323 ? -7.288 2.004 39.327 1.00 69.38 323 GLY A O 1
ATOM 2526 N N . VAL A 1 324 ? -8.850 1.454 37.810 1.00 66.12 324 VAL A N 1
ATOM 2527 C CA . VAL A 1 324 ? -8.791 0.003 38.041 1.00 66.12 324 VAL A CA 1
ATOM 2528 C C . VAL A 1 324 ? -7.447 -0.582 37.600 1.00 66.12 324 VAL A C 1
ATOM 2530 O O . VAL A 1 324 ? -6.839 -1.339 38.349 1.00 66.12 324 VAL A O 1
ATOM 2533 N N . PHE A 1 325 ? -6.934 -0.196 36.427 1.00 69.56 325 PHE A N 1
ATOM 2534 C CA . PHE A 1 325 ? -5.633 -0.673 35.939 1.00 69.56 325 PHE A CA 1
ATOM 2535 C C . PHE A 1 325 ? -4.478 -0.226 36.834 1.00 69.56 325 PHE A C 1
ATOM 2537 O O . PHE A 1 325 ? -3.601 -1.026 37.138 1.00 69.56 325 PHE A O 1
ATOM 2544 N N . VAL A 1 326 ? -4.496 1.024 37.307 1.00 69.31 326 VAL A N 1
ATOM 2545 C CA . VAL A 1 326 ? -3.476 1.530 38.236 1.00 69.31 326 VAL A CA 1
ATOM 2546 C C . VAL A 1 326 ? -3.542 0.796 39.569 1.00 69.31 326 VAL A C 1
ATOM 2548 O O . VAL A 1 326 ? -2.498 0.450 40.105 1.00 69.31 326 VAL A O 1
ATOM 2551 N N . MET A 1 327 ? -4.738 0.510 40.094 1.00 67.56 327 MET A N 1
ATOM 2552 C CA . MET A 1 327 ? -4.873 -0.291 41.314 1.00 67.56 327 MET A CA 1
ATOM 2553 C C . MET A 1 327 ? -4.330 -1.716 41.129 1.00 67.56 327 MET A C 1
ATOM 2555 O O . MET A 1 327 ? -3.640 -2.213 42.013 1.00 67.56 327 MET A O 1
ATOM 2559 N N . LEU A 1 328 ? -4.573 -2.351 39.977 1.00 69.00 328 LEU A N 1
ATOM 2560 C CA . LEU A 1 328 ? -4.042 -3.683 39.662 1.00 69.00 328 LEU A CA 1
ATOM 2561 C C . LEU A 1 328 ? -2.516 -3.684 39.449 1.00 69.00 328 LEU A C 1
ATOM 2563 O O . LEU A 1 328 ? -1.838 -4.598 39.913 1.00 69.00 328 LEU A O 1
ATOM 2567 N N . GLU A 1 329 ? -1.954 -2.661 38.801 1.00 72.12 329 GLU A N 1
ATOM 2568 C CA . GLU A 1 329 ? -0.498 -2.502 38.661 1.00 72.12 329 GLU A CA 1
ATOM 2569 C C . GLU A 1 329 ? 0.170 -2.121 39.990 1.00 72.12 329 GLU A C 1
ATOM 2571 O O . GLU A 1 329 ? 1.271 -2.578 40.279 1.00 72.12 329 GLU A O 1
ATOM 2576 N N . ALA A 1 330 ? -0.498 -1.350 40.851 1.00 69.81 330 ALA A N 1
ATOM 2577 C CA . ALA A 1 330 ? 0.015 -1.006 42.176 1.00 69.81 330 ALA A CA 1
ATOM 2578 C C . ALA A 1 330 ? 0.192 -2.246 43.065 1.00 69.81 330 ALA A C 1
ATOM 2580 O O . ALA A 1 330 ? 1.138 -2.298 43.846 1.00 69.81 330 ALA A O 1
ATOM 2581 N N . VAL A 1 331 ? -0.650 -3.276 42.899 1.00 67.38 331 VAL A N 1
ATOM 2582 C CA . VAL A 1 331 ? -0.465 -4.574 43.572 1.00 67.38 331 VAL A CA 1
ATOM 2583 C C . VAL A 1 331 ? 0.852 -5.244 43.161 1.00 67.38 331 VAL A C 1
ATOM 2585 O O . VAL A 1 331 ? 1.473 -5.901 43.991 1.00 67.38 331 VAL A O 1
ATOM 2588 N N . ARG A 1 332 ? 1.344 -5.031 41.931 1.00 65.25 332 ARG A N 1
ATOM 2589 C CA . ARG A 1 332 ? 2.655 -5.551 41.493 1.00 65.25 332 ARG A CA 1
ATOM 2590 C C . ARG A 1 332 ? 3.845 -4.834 42.130 1.00 65.25 332 ARG A C 1
ATOM 2592 O O . ARG A 1 332 ? 4.949 -5.363 42.089 1.00 65.25 332 ARG A O 1
ATOM 2599 N N . LEU A 1 333 ? 3.636 -3.646 42.697 1.00 67.44 333 LEU A N 1
ATOM 2600 C CA . LEU A 1 333 ? 4.669 -2.876 43.397 1.00 67.44 333 LEU A CA 1
ATOM 2601 C C . LEU A 1 333 ? 4.725 -3.188 44.900 1.00 67.44 333 LEU A C 1
ATOM 2603 O O . LEU A 1 333 ? 5.541 -2.607 45.612 1.00 67.44 333 LEU A O 1
ATOM 2607 N N . ILE A 1 334 ? 3.863 -4.081 45.397 1.00 74.62 334 ILE A N 1
ATOM 2608 C CA . ILE A 1 334 ? 3.900 -4.526 46.789 1.00 74.62 334 ILE A CA 1
ATOM 2609 C C . ILE A 1 334 ? 5.099 -5.463 46.963 1.00 74.62 334 ILE A C 1
ATOM 2611 O O . ILE A 1 334 ? 5.159 -6.527 46.348 1.00 74.62 334 ILE A O 1
ATOM 2615 N N . GLU A 1 335 ? 6.045 -5.082 47.823 1.00 71.62 335 GLU A N 1
ATOM 2616 C CA . GLU A 1 335 ? 7.132 -5.967 48.242 1.00 71.62 335 GLU A CA 1
ATOM 2617 C C . GLU A 1 335 ? 6.554 -7.141 49.043 1.00 71.62 335 GLU A C 1
ATOM 2619 O O . GLU A 1 335 ? 6.035 -6.977 50.150 1.00 71.62 335 GLU A O 1
ATOM 2624 N N . VAL A 1 336 ? 6.620 -8.338 48.462 1.00 72.81 336 VAL A N 1
ATOM 2625 C CA . VAL A 1 336 ? 6.228 -9.586 49.124 1.00 72.81 336 VAL A CA 1
ATOM 2626 C C . VAL A 1 336 ? 7.443 -10.169 49.858 1.00 72.81 336 VAL A C 1
ATOM 2628 O O . VAL A 1 336 ? 8.529 -10.186 49.279 1.00 72.81 336 VAL A O 1
ATOM 2631 N N . PRO A 1 337 ? 7.292 -10.680 51.098 1.00 74.62 337 PRO A N 1
ATOM 2632 C CA . PRO A 1 337 ? 8.408 -11.221 51.885 1.00 74.62 337 PRO A CA 1
ATOM 2633 C C . PRO A 1 337 ? 9.176 -12.358 51.196 1.00 74.62 337 PRO A C 1
ATOM 2635 O O . PRO A 1 337 ? 10.369 -12.523 51.435 1.00 74.62 337 PRO A O 1
ATOM 2638 N N . GLU A 1 338 ? 8.502 -13.116 50.329 1.00 80.06 338 GLU A N 1
ATOM 2639 C CA . GLU A 1 338 ? 9.094 -14.148 49.478 1.00 80.06 338 GLU A CA 1
ATOM 2640 C C . GLU A 1 338 ? 8.728 -13.865 48.011 1.00 80.06 338 GLU A C 1
ATOM 2642 O O . GLU A 1 338 ? 7.624 -14.197 47.570 1.00 80.06 338 GLU A O 1
ATOM 2647 N N . PRO A 1 339 ? 9.606 -13.200 47.241 1.00 65.50 339 PRO A N 1
ATOM 2648 C CA . PRO A 1 339 ? 9.356 -12.943 45.831 1.00 65.50 339 PRO A CA 1
ATOM 2649 C C . PRO A 1 339 ? 9.441 -14.247 45.030 1.00 65.50 339 PRO A C 1
ATOM 2651 O O . PRO A 1 339 ? 10.453 -14.946 45.058 1.00 65.50 339 PRO A O 1
ATOM 2654 N N . VAL A 1 340 ? 8.376 -14.559 44.289 1.00 71.12 340 VAL A N 1
ATOM 2655 C CA . VAL A 1 340 ? 8.340 -15.713 43.382 1.00 71.12 340 VAL A CA 1
ATOM 2656 C C . VAL A 1 340 ? 9.291 -15.456 42.198 1.00 71.12 340 VAL A C 1
ATOM 2658 O O . VAL A 1 340 ? 9.233 -14.362 41.616 1.00 71.12 340 VAL A O 1
ATOM 2661 N N . PRO A 1 341 ? 10.154 -16.424 41.825 1.00 73.44 341 PRO A N 1
ATOM 2662 C CA . PRO A 1 341 ? 11.015 -16.339 40.646 1.00 73.44 341 PRO A CA 1
ATOM 2663 C C . PRO A 1 341 ? 10.234 -15.960 39.381 1.00 73.44 341 PRO A C 1
ATOM 2665 O O . PRO A 1 341 ? 9.091 -16.367 39.186 1.00 73.44 341 PRO A O 1
ATOM 2668 N N . GLN A 1 342 ? 10.829 -15.128 38.526 1.00 57.44 342 GLN A N 1
ATOM 2669 C CA . GLN A 1 342 ? 10.127 -14.460 37.420 1.00 57.44 342 GLN A CA 1
ATOM 2670 C C . GLN A 1 342 ? 9.595 -15.420 36.338 1.00 57.44 342 GLN A C 1
ATOM 2672 O O . GLN A 1 342 ? 8.667 -15.083 35.608 1.00 57.44 342 GLN A O 1
ATOM 2677 N N . ASP A 1 343 ? 10.160 -16.619 36.259 1.00 73.50 343 ASP A N 1
ATOM 2678 C CA . ASP A 1 343 ? 9.750 -17.751 35.428 1.00 73.50 343 ASP A CA 1
ATOM 2679 C C . ASP A 1 343 ? 8.522 -18.510 35.966 1.00 73.50 343 ASP A C 1
ATOM 2681 O O . ASP A 1 343 ? 7.853 -19.206 35.203 1.00 73.50 343 ASP A O 1
ATOM 2685 N N . GLU A 1 344 ? 8.182 -18.321 37.243 1.00 67.94 344 GLU A N 1
ATOM 2686 C CA . GLU A 1 344 ? 7.019 -18.919 37.912 1.00 67.94 344 GLU A CA 1
ATOM 2687 C C . GLU A 1 344 ? 5.892 -17.902 38.186 1.00 67.94 344 GLU A C 1
ATOM 2689 O O . GLU A 1 344 ? 4.808 -18.263 38.654 1.00 67.94 344 GLU A O 1
ATOM 2694 N N . GLN A 1 345 ? 6.109 -16.621 37.866 1.00 60.59 345 GLN A N 1
ATOM 2695 C CA . GLN A 1 345 ? 5.100 -15.574 38.024 1.00 60.59 345 GLN A CA 1
ATOM 2696 C C . GLN A 1 345 ? 3.959 -15.763 37.018 1.00 60.59 345 GLN A C 1
ATOM 2698 O O . GLN A 1 345 ? 4.087 -15.505 35.822 1.00 60.59 345 GLN A O 1
ATOM 2703 N N . THR A 1 346 ? 2.798 -16.173 37.520 1.00 53.22 346 THR A N 1
ATOM 2704 C CA . THR A 1 346 ? 1.544 -16.140 36.764 1.00 53.22 346 THR A CA 1
ATOM 2705 C C . THR A 1 346 ? 0.833 -14.818 37.030 1.00 53.22 346 THR A C 1
ATOM 2707 O O . THR A 1 346 ? 0.831 -14.310 38.152 1.00 53.22 346 THR A O 1
ATOM 2710 N N . ALA A 1 347 ? 0.252 -14.214 35.988 1.00 48.81 347 ALA A N 1
ATOM 2711 C CA . ALA A 1 347 ? -0.592 -13.040 36.179 1.00 48.81 347 ALA A CA 1
ATOM 2712 C C . ALA A 1 347 ? -1.721 -13.397 37.158 1.00 48.81 347 ALA A C 1
ATOM 2714 O O . ALA A 1 347 ? -2.326 -14.459 37.023 1.00 48.81 347 ALA A O 1
ATOM 2715 N N . LEU A 1 348 ? -2.001 -12.514 38.121 1.00 46.31 348 LEU A N 1
ATOM 2716 C CA . LEU A 1 348 ? -3.169 -12.614 38.997 1.00 46.31 348 LEU A CA 1
ATOM 2717 C C . LEU A 1 348 ? -4.428 -12.648 38.120 1.00 46.31 348 LEU A C 1
ATOM 2719 O O . LEU A 1 348 ? -4.888 -11.617 37.631 1.00 46.31 348 LEU A O 1
ATOM 2723 N N . VAL A 1 349 ? -4.941 -13.851 37.872 1.00 34.16 349 VAL A N 1
ATOM 2724 C CA . VAL A 1 349 ? -6.252 -14.059 37.265 1.00 34.16 349 VAL A CA 1
ATOM 2725 C C . VAL A 1 349 ? -7.254 -13.847 38.390 1.00 34.16 349 VAL A C 1
ATOM 2727 O O . VAL A 1 349 ? -7.257 -14.610 39.356 1.00 34.16 349 VAL A O 1
ATOM 2730 N N . MET A 1 350 ? -8.020 -12.762 38.301 1.00 29.09 350 MET A N 1
ATOM 2731 C CA . MET A 1 35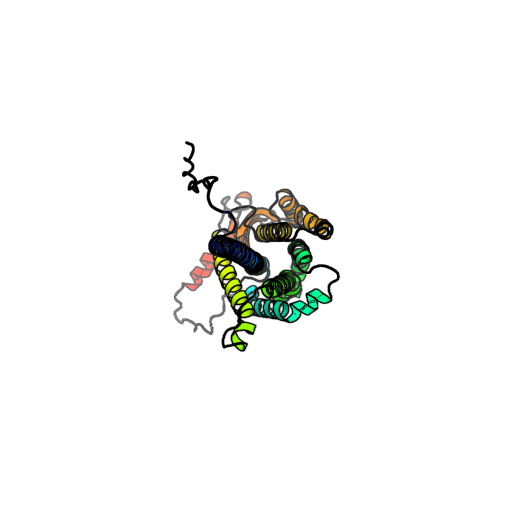0 ? -9.070 -12.431 39.264 1.00 29.09 350 MET A CA 1
ATOM 2732 C C . MET A 1 350 ? -10.392 -13.080 38.867 1.00 29.09 350 MET A C 1
ATOM 2734 O O . MET A 1 350 ? -10.691 -13.084 37.648 1.00 29.09 350 MET A O 1
#

pLDDT: mean 84.69, std 14.78, range [29.09, 98.12]

Sequence (350 aa):
MARSKAPKPSIPEPKADDPLFTQENFEKELKALASKAKEETWGRWATEQALVLIKSATLLSLAAIYSNVSQLTLSPIYGSIPASIWHSKGVMTACFLGWSFNLFIRRRLPVKPITLLPLIAAYIPTVQFFLFKVSGLLGGTYGPTIIETLTYFPLLVLSASCTATVLDDLEMNPGRLQWLSDAMPGISSYTFFKIAEHYSNNYIEETIGTTFIQTRLGFEIILGGIYTIFAPSKLMLYAIPALIHTAFFNYHVQTPLATSSLNATMMKSGWTLIDRQESLTGYISIIESADQGFKVMRCDHSLLGGEWLAYKSTTGLAEPIYGVFVMLEAVRLIEVPEPVPQDEQTALVM

Radius of gyration: 30.71 Å; chains: 1; bounding box: 68×62×106 Å

Organism: NCBI:txid354080

Foldseek 3Di:
DDDDDDDDDDDDDDDPDDPPDDPVVVVVVVVVVVVVVVVVVVVVLVVLLVVLVVLLLLLLLLLLLVLLLLLLLCLLQQHNVLLPPCSVVLLVVLLVLLLVCLVVCCVPDPDHLLQCLLLLLLCLLVLCLVLSVCLVVCDNNRSNVVSCVSHSSVNSSSSSSVSNVSCVPDPDPDPDDPVCVVCVSSVVSVVSSVVSNVVSNVVLQVCAQVDLLSHSLSSSVVSSVVSCVSRPDPCCVVSVVSNCCSVQVDLSRPDPNSQVVVQVVQVVVQKGWPDWTHHSNAIFTWMAGNVQQWIFTAGNPGTPWTWRHLVPDPVSDIHIPCVVVVVLVVVVVDDDPDDDPPVPDDRPDD

Secondary structure (DSSP, 8-state):
-PPPPPPPP-PPPPPTTS-S--HHHHHHHHHHHHHHHHHHHHHHHHHHHHHHHHHHHHHHHHHHHHHHHHHHHHHHHH-HHHHHHHHHHHHHHHHHHHHHTHHHHHHH-SS-GGGTHHHHHHHHHHHHHHHHHTHHHHHHHHHHHHHHHHTHHHHHHHHHHHHHHHHTT------S-HHHHHHHHHHHHHHHHHHHHHHHHHHHHHHTTSSSSSSHHHHHHHHHHHHHHHS--GGGGGGHHHHHIIIII-TTS--HHHHHHHHHHHGGGTEEEEEEEE-SSSEEEEEEETTTTEEEEEETTEEEEEEE-GGG-TTSS-EETHHHHHHHHHHHTS--SSPPPTTT------